Protein AF-A0AB38D3T0-F1 (afdb_monomer)

Mean predicted aligned error: 14.95 Å

Structure (mmCIF, N/CA/C/O backbone):
data_AF-A0AB38D3T0-F1
#
_entry.id   AF-A0AB38D3T0-F1
#
loop_
_atom_site.group_PDB
_atom_site.id
_atom_site.type_symbol
_atom_site.label_atom_id
_atom_site.label_alt_id
_atom_site.label_comp_id
_atom_site.label_asym_id
_atom_site.label_entity_id
_atom_site.label_seq_id
_atom_site.pdbx_PDB_ins_code
_atom_site.Cartn_x
_atom_site.Cartn_y
_atom_site.Cartn_z
_atom_site.occupancy
_atom_site.B_iso_or_equiv
_atom_site.auth_seq_id
_atom_site.auth_comp_id
_atom_site.auth_asym_id
_atom_site.auth_atom_id
_atom_site.pdbx_PDB_model_num
ATOM 1 N N . MET A 1 1 ? -27.510 -0.370 -40.340 1.00 35.31 1 MET A N 1
ATOM 2 C CA . MET A 1 1 ? -26.123 -0.309 -39.827 1.00 35.31 1 MET A CA 1
ATOM 3 C C . MET A 1 1 ? -26.084 -0.921 -38.435 1.00 35.31 1 MET A C 1
ATOM 5 O O . MET A 1 1 ? -26.543 -0.308 -37.481 1.00 35.31 1 MET A O 1
ATOM 9 N N . THR A 1 2 ? -25.620 -2.161 -38.328 1.00 33.09 2 THR A N 1
ATOM 10 C CA . THR A 1 2 ? -25.452 -2.890 -37.065 1.00 33.09 2 THR A CA 1
ATOM 11 C C . THR A 1 2 ? -24.154 -2.445 -36.386 1.00 33.09 2 THR A C 1
ATOM 13 O O . THR A 1 2 ? -23.061 -2.645 -36.910 1.00 33.09 2 THR A O 1
ATOM 16 N N . TRP A 1 3 ? -24.268 -1.802 -35.223 1.00 35.81 3 TRP A N 1
ATOM 17 C CA . TRP A 1 3 ? -23.127 -1.403 -34.397 1.00 35.81 3 TRP A CA 1
ATOM 18 C C . TRP A 1 3 ? -22.464 -2.643 -33.777 1.00 35.81 3 TRP A C 1
ATOM 20 O O . TRP A 1 3 ? -22.994 -3.236 -32.838 1.00 35.81 3 TRP A O 1
ATOM 30 N N . ASN A 1 4 ? -21.302 -3.044 -34.296 1.00 45.56 4 ASN A N 1
ATOM 31 C CA . ASN A 1 4 ? -20.480 -4.097 -33.698 1.00 45.56 4 ASN A CA 1
ATOM 32 C C . ASN A 1 4 ? -19.688 -3.524 -32.507 1.00 45.56 4 ASN A C 1
ATOM 34 O O . ASN A 1 4 ? -18.769 -2.727 -32.695 1.00 45.56 4 ASN A O 1
ATOM 38 N N . ARG A 1 5 ? -20.041 -3.937 -31.283 1.00 46.44 5 ARG A N 1
ATOM 39 C CA . ARG A 1 5 ? -19.418 -3.488 -30.022 1.00 46.44 5 ARG A CA 1
ATOM 40 C C . ARG A 1 5 ? -17.980 -4.003 -29.805 1.00 46.44 5 ARG A C 1
ATOM 42 O O . ARG A 1 5 ? -17.315 -3.506 -28.905 1.00 46.44 5 ARG A O 1
ATOM 49 N N . ASN A 1 6 ? -17.470 -4.921 -30.637 1.00 51.53 6 ASN A N 1
ATOM 50 C CA . ASN A 1 6 ? -16.145 -5.550 -30.473 1.00 51.53 6 ASN A CA 1
ATOM 51 C C . ASN A 1 6 ? -14.989 -4.912 -31.273 1.00 51.53 6 ASN A C 1
ATOM 53 O O . ASN A 1 6 ? -13.896 -5.463 -31.287 1.00 51.53 6 ASN A O 1
ATOM 57 N N . ARG A 1 7 ? -15.155 -3.747 -31.919 1.00 57.66 7 ARG A N 1
ATOM 58 C CA . ARG A 1 7 ? -14.060 -3.129 -32.711 1.00 57.66 7 ARG A CA 1
ATOM 59 C C . ARG A 1 7 ? -12.874 -2.584 -31.896 1.00 57.66 7 ARG A C 1
ATOM 61 O O . ARG A 1 7 ? -11.895 -2.154 -32.489 1.00 57.66 7 ARG A O 1
ATOM 68 N N . GLY A 1 8 ? -12.955 -2.565 -30.566 1.00 68.06 8 GLY A N 1
ATOM 69 C CA . GLY A 1 8 ? -11.896 -2.020 -29.710 1.00 68.06 8 GLY A CA 1
ATOM 70 C C . GLY A 1 8 ? -10.885 -3.044 -29.194 1.00 68.06 8 GLY A C 1
ATOM 71 O O . GLY A 1 8 ? -9.833 -2.628 -28.716 1.00 68.06 8 GLY A O 1
ATOM 72 N N . TYR A 1 9 ? -11.189 -4.346 -29.263 1.00 75.12 9 TYR A N 1
ATOM 73 C CA . TYR A 1 9 ? -10.416 -5.409 -28.611 1.00 75.12 9 TYR A CA 1
ATOM 74 C C . TYR A 1 9 ? -10.188 -6.622 -29.513 1.00 75.12 9 TYR A C 1
ATOM 76 O O . TYR A 1 9 ? -11.088 -7.071 -30.219 1.00 75.12 9 TYR A O 1
ATOM 84 N N . VAL A 1 10 ? -8.988 -7.190 -29.422 1.00 75.25 10 VAL A N 1
ATOM 85 C CA . VAL A 1 10 ? -8.650 -8.516 -29.938 1.00 75.25 10 VAL A CA 1
ATOM 86 C C . VAL A 1 10 ? -9.037 -9.540 -28.866 1.00 75.25 10 VAL A C 1
ATOM 88 O O . VAL A 1 10 ? -8.349 -9.721 -27.854 1.00 75.25 10 VAL A O 1
ATOM 91 N N . GLY A 1 11 ? -10.200 -10.171 -29.051 1.00 76.75 11 GLY A N 1
ATOM 92 C CA . GLY A 1 11 ? -10.775 -11.109 -28.082 1.00 76.75 11 GLY A CA 1
ATOM 93 C C . GLY A 1 11 ? -11.112 -10.447 -26.737 1.00 76.75 11 GLY A C 1
ATOM 94 O O . GLY A 1 11 ? -11.594 -9.320 -26.699 1.00 76.75 11 GLY A O 1
ATOM 95 N N . ASN A 1 12 ? -10.851 -11.147 -25.627 1.00 69.56 12 ASN A N 1
ATOM 96 C CA . ASN A 1 12 ? -11.003 -10.623 -24.257 1.00 69.56 12 ASN A CA 1
ATOM 97 C C . ASN A 1 12 ? -9.640 -10.332 -23.598 1.00 69.56 12 ASN A C 1
ATOM 99 O O . ASN A 1 12 ? -9.468 -10.504 -22.391 1.00 69.56 12 ASN A O 1
ATOM 103 N N . SER A 1 13 ? -8.624 -10.006 -24.403 1.00 70.62 13 SER A N 1
ATOM 104 C CA . SER A 1 13 ? -7.232 -10.042 -23.944 1.00 70.62 13 SER A CA 1
ATOM 105 C C . SER A 1 13 ? -6.453 -8.757 -24.178 1.00 70.62 13 SER A C 1
ATOM 107 O O . SER A 1 13 ? -5.560 -8.482 -23.387 1.00 70.62 13 SER A O 1
ATOM 109 N N . MET A 1 14 ? -6.743 -7.960 -25.206 1.00 78.50 14 MET A N 1
ATOM 110 C CA . MET A 1 14 ? -6.038 -6.689 -25.434 1.00 78.50 14 MET A CA 1
ATOM 111 C C . MET A 1 14 ? -6.781 -5.792 -26.415 1.00 78.50 14 MET A C 1
ATOM 113 O O . MET A 1 14 ? -7.562 -6.292 -27.222 1.00 78.50 14 MET A O 1
ATOM 117 N N . SER A 1 15 ? -6.559 -4.477 -26.344 1.00 83.44 15 SER A N 1
ATOM 118 C CA . SER A 1 15 ? -7.136 -3.552 -27.321 1.00 83.44 15 SER A CA 1
ATOM 119 C C . SER A 1 15 ? -6.540 -3.768 -28.718 1.00 83.44 15 SER A C 1
ATOM 121 O O . SER A 1 15 ? -5.398 -4.201 -28.841 1.00 83.44 15 SER A O 1
ATOM 123 N N . VAL A 1 16 ? -7.280 -3.418 -29.776 1.00 85.19 16 VAL A N 1
ATOM 124 C CA . VAL A 1 16 ? -6.758 -3.431 -31.162 1.00 85.19 16 VAL A CA 1
ATOM 125 C C . VAL A 1 16 ? -5.501 -2.569 -31.263 1.00 85.19 16 VAL A C 1
ATOM 127 O O . VAL A 1 16 ? -4.487 -3.033 -31.748 1.00 85.19 16 VAL A O 1
ATOM 130 N N . ARG A 1 17 ? -5.505 -1.389 -30.634 1.00 84.06 17 ARG A N 1
ATOM 131 C CA . ARG A 1 17 ? -4.323 -0.517 -30.576 1.00 84.06 17 ARG A CA 1
ATOM 132 C C . ARG A 1 17 ? -3.120 -1.132 -29.857 1.00 84.06 17 ARG A C 1
ATOM 134 O O . ARG A 1 17 ? -1.995 -0.794 -30.182 1.00 84.06 17 ARG A O 1
ATOM 141 N N . ALA A 1 18 ? -3.342 -2.009 -28.873 1.00 85.31 18 ALA A N 1
ATOM 142 C CA . ALA A 1 18 ? -2.240 -2.731 -28.240 1.00 85.31 18 ALA A CA 1
ATOM 143 C C . ALA A 1 18 ? -1.648 -3.780 -29.187 1.00 85.31 18 ALA A C 1
ATOM 145 O O . ALA A 1 18 ? -0.454 -4.039 -29.109 1.00 85.31 18 ALA A O 1
ATOM 146 N N . ALA A 1 19 ? -2.480 -4.393 -30.036 1.00 86.06 19 ALA A N 1
ATOM 147 C CA . ALA A 1 19 ? -2.024 -5.307 -31.077 1.00 86.06 19 ALA A CA 1
ATOM 148 C C . ALA A 1 19 ? -1.258 -4.548 -32.169 1.00 86.06 19 ALA A C 1
ATOM 150 O O . ALA A 1 19 ? -0.127 -4.918 -32.447 1.00 86.06 19 ALA A O 1
ATOM 151 N N . ASP A 1 20 ? -1.801 -3.431 -32.660 1.00 86.81 20 ASP A N 1
ATOM 152 C CA . ASP A 1 20 ? -1.114 -2.564 -33.627 1.00 86.81 20 ASP A CA 1
ATOM 153 C C . ASP A 1 20 ? 0.241 -2.086 -33.071 1.00 86.81 20 ASP A C 1
ATOM 155 O O . ASP A 1 20 ? 1.259 -2.154 -33.746 1.00 86.81 20 ASP A O 1
ATOM 159 N N . ALA A 1 21 ? 0.296 -1.708 -31.787 1.00 87.19 21 ALA A N 1
ATOM 160 C CA . ALA A 1 21 ? 1.545 -1.324 -31.133 1.00 87.19 21 ALA A CA 1
ATOM 161 C C . ALA A 1 21 ? 2.572 -2.470 -31.071 1.00 87.19 21 ALA A C 1
ATOM 163 O O . ALA A 1 21 ? 3.768 -2.209 -31.151 1.00 87.19 21 ALA A O 1
ATOM 164 N N . TYR A 1 22 ? 2.134 -3.728 -30.936 1.00 89.19 22 TYR A N 1
ATOM 165 C CA . TYR A 1 22 ? 3.038 -4.877 -31.051 1.00 89.19 22 TYR A CA 1
ATOM 166 C C . TYR A 1 22 ? 3.583 -5.036 -32.470 1.00 89.19 22 TYR A C 1
ATOM 168 O O . TYR A 1 22 ? 4.769 -5.332 -32.615 1.00 89.19 22 TYR A O 1
ATOM 176 N N . ASP A 1 23 ? 2.735 -4.846 -33.482 1.00 87.75 23 ASP A N 1
ATOM 177 C CA . ASP A 1 23 ? 3.123 -4.924 -34.893 1.00 87.75 23 ASP A CA 1
ATOM 178 C C . ASP A 1 23 ? 4.110 -3.801 -35.260 1.00 87.75 23 ASP A C 1
ATOM 180 O O . ASP A 1 23 ? 5.070 -4.036 -35.992 1.00 87.75 23 ASP A O 1
ATOM 184 N N . ASP A 1 24 ? 3.957 -2.626 -34.643 1.00 85.56 24 ASP A N 1
ATOM 185 C CA . ASP A 1 24 ? 4.880 -1.487 -34.735 1.00 85.56 24 ASP A CA 1
ATOM 186 C C . ASP A 1 24 ? 6.157 -1.659 -33.878 1.00 85.56 24 ASP A C 1
ATOM 188 O O . ASP A 1 24 ? 6.966 -0.739 -33.752 1.00 85.56 24 ASP A O 1
ATOM 192 N N . GLY A 1 25 ? 6.355 -2.819 -33.240 1.00 87.12 25 GLY A N 1
ATOM 193 C CA . GLY A 1 25 ? 7.545 -3.129 -32.437 1.00 87.12 25 GLY A CA 1
ATOM 194 C C . GLY A 1 25 ? 7.567 -2.508 -31.034 1.00 87.12 25 GLY A C 1
ATOM 195 O O . GLY A 1 25 ? 8.532 -2.699 -30.287 1.00 87.12 25 GLY A O 1
ATOM 196 N N . ALA A 1 26 ? 6.507 -1.807 -30.625 1.00 91.44 26 ALA A N 1
ATOM 197 C CA . ALA A 1 26 ? 6.374 -1.275 -29.278 1.00 91.44 26 ALA A CA 1
ATOM 198 C C . ALA A 1 26 ? 6.034 -2.390 -28.280 1.00 91.44 26 ALA A C 1
ATOM 200 O O . ALA A 1 26 ? 5.132 -3.206 -28.486 1.00 91.44 26 ALA A O 1
ATOM 201 N N . LEU A 1 27 ? 6.720 -2.409 -27.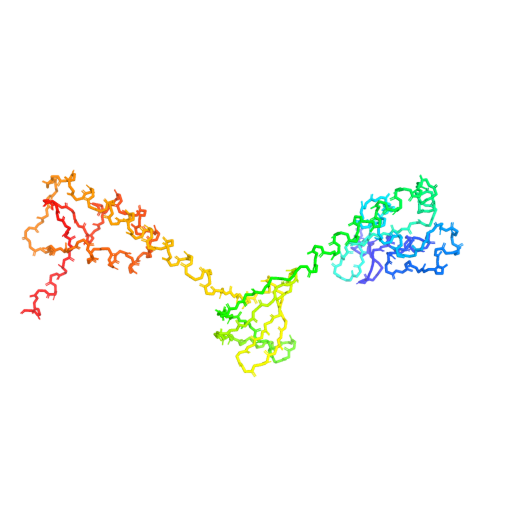135 1.00 93.25 27 LEU A N 1
ATOM 202 C CA . LEU A 1 27 ? 6.534 -3.457 -26.130 1.00 93.25 27 LEU A CA 1
ATOM 203 C C . LEU A 1 27 ? 6.156 -2.893 -24.759 1.00 93.25 27 LEU A C 1
ATOM 205 O O . LEU A 1 27 ? 6.681 -1.857 -24.343 1.00 93.25 27 LEU A O 1
ATOM 209 N N . PRO A 1 28 ? 5.309 -3.595 -23.982 1.00 93.38 28 PRO A N 1
ATOM 210 C CA . PRO A 1 28 ? 5.169 -3.292 -22.571 1.00 93.38 28 PRO A CA 1
ATOM 211 C C . PRO A 1 28 ? 6.463 -3.635 -21.830 1.00 93.38 28 PRO A C 1
ATOM 213 O O . PRO A 1 28 ? 7.172 -4.580 -22.184 1.00 93.38 28 PRO A O 1
ATOM 216 N N . LEU A 1 29 ? 6.731 -2.932 -20.730 1.00 91.62 29 LEU A N 1
ATOM 217 C CA . LEU A 1 29 ? 7.963 -3.082 -19.944 1.00 91.62 29 LEU A CA 1
ATOM 218 C C . LEU A 1 29 ? 8.250 -4.528 -19.478 1.00 91.62 29 LEU A C 1
ATOM 220 O O . LEU A 1 29 ? 9.404 -4.921 -19.297 1.00 91.62 29 LEU A O 1
ATOM 224 N N . SER A 1 30 ? 7.209 -5.348 -19.300 1.00 90.94 30 SER A N 1
ATOM 225 C CA . SER A 1 30 ? 7.338 -6.773 -18.965 1.00 90.94 30 SER A CA 1
ATOM 226 C C . SER A 1 30 ? 7.977 -7.610 -20.079 1.00 90.94 30 SER A C 1
ATOM 228 O O . SER A 1 30 ? 8.573 -8.642 -19.779 1.00 90.94 30 SER A O 1
ATOM 230 N N . LYS A 1 31 ? 7.878 -7.167 -21.338 1.00 92.75 31 LYS A N 1
ATOM 231 C CA . LYS A 1 31 ? 8.451 -7.820 -22.524 1.00 92.75 31 LYS A CA 1
ATOM 232 C C . LYS A 1 31 ? 9.751 -7.170 -23.012 1.00 92.75 31 LYS A C 1
ATOM 234 O O . LYS A 1 31 ? 10.456 -7.781 -23.805 1.00 92.75 31 LYS A O 1
ATOM 239 N N . VAL A 1 32 ? 10.112 -5.990 -22.506 1.00 93.69 32 VAL A N 1
ATOM 240 C CA . VAL A 1 32 ? 11.410 -5.354 -22.783 1.00 93.69 32 VAL A CA 1
ATOM 241 C C . VAL A 1 32 ? 12.524 -6.125 -22.061 1.00 93.69 32 VAL A C 1
ATOM 243 O O . VAL A 1 32 ? 12.648 -6.095 -20.828 1.00 93.69 32 VAL A O 1
ATOM 246 N N . THR A 1 33 ? 13.331 -6.857 -22.831 1.00 95.12 33 THR A N 1
ATOM 247 C CA . THR A 1 33 ? 14.445 -7.681 -22.331 1.00 95.12 33 THR A CA 1
ATOM 248 C C . THR A 1 33 ? 15.802 -7.035 -22.608 1.00 95.12 33 THR A C 1
ATOM 250 O O . THR A 1 33 ? 15.921 -6.128 -23.422 1.00 95.12 33 THR A O 1
ATOM 253 N N . ALA A 1 34 ? 16.864 -7.533 -21.966 1.00 94.50 34 ALA A N 1
ATOM 254 C CA . ALA A 1 34 ? 18.225 -7.083 -22.271 1.00 94.50 34 ALA A CA 1
ATOM 255 C C . ALA A 1 34 ? 18.665 -7.427 -23.708 1.00 94.50 34 ALA A C 1
ATOM 257 O O . ALA A 1 34 ? 19.519 -6.738 -24.251 1.00 94.50 34 ALA A O 1
ATOM 258 N N . ALA A 1 35 ? 18.113 -8.487 -24.311 1.00 95.38 35 ALA A N 1
ATOM 259 C CA . ALA A 1 35 ? 18.383 -8.827 -25.707 1.00 95.38 35 ALA A CA 1
ATOM 260 C C . ALA A 1 35 ? 17.730 -7.813 -26.651 1.00 95.38 35 ALA A C 1
ATOM 262 O O . ALA A 1 35 ? 18.416 -7.272 -27.506 1.00 95.38 35 ALA A O 1
ATOM 263 N N . TRP A 1 36 ? 16.463 -7.479 -26.397 1.00 94.88 36 TRP A N 1
ATOM 264 C CA . TRP A 1 36 ? 15.720 -6.470 -27.152 1.00 94.88 36 TRP A CA 1
ATOM 265 C C . TRP A 1 36 ? 16.399 -5.091 -27.102 1.00 94.88 36 TRP A C 1
ATOM 267 O O . TRP A 1 36 ? 16.563 -4.441 -28.125 1.00 94.88 36 TRP A O 1
ATOM 277 N N . LEU A 1 37 ? 16.899 -4.669 -25.932 1.00 95.50 37 LEU A N 1
ATOM 278 C CA . LEU A 1 37 ? 17.649 -3.408 -25.819 1.00 95.50 37 LEU A CA 1
ATOM 279 C C . LEU A 1 37 ? 18.917 -3.393 -26.683 1.00 95.50 37 LEU A C 1
ATOM 281 O O . LEU A 1 37 ? 19.239 -2.363 -27.263 1.00 95.50 37 LEU A O 1
ATOM 285 N N . ARG A 1 38 ? 19.628 -4.525 -26.781 1.00 95.25 38 ARG A N 1
ATOM 286 C CA . ARG A 1 38 ? 20.819 -4.639 -27.636 1.00 95.25 38 ARG A CA 1
ATOM 287 C C . ARG A 1 38 ? 20.464 -4.659 -29.119 1.00 95.25 38 ARG A C 1
ATOM 289 O O . ARG A 1 38 ? 21.160 -4.024 -29.895 1.00 95.25 38 ARG A O 1
ATOM 296 N N . GLU A 1 39 ? 19.410 -5.382 -29.488 1.00 95.06 39 GLU A N 1
ATOM 297 C CA . GLU A 1 39 ? 18.908 -5.475 -30.866 1.00 95.06 39 GLU A CA 1
ATOM 298 C C . GLU A 1 39 ? 18.521 -4.104 -31.430 1.00 95.06 39 GLU A C 1
ATOM 300 O O . GLU A 1 39 ? 18.811 -3.814 -32.584 1.00 95.06 39 GLU A O 1
ATOM 305 N N . HIS A 1 40 ? 17.953 -3.237 -30.591 1.00 94.19 40 HIS A N 1
ATOM 306 C CA . HIS A 1 40 ? 17.565 -1.873 -30.958 1.00 94.19 40 HIS A CA 1
ATOM 307 C C . HIS A 1 40 ? 18.605 -0.802 -30.586 1.00 94.19 40 HIS A C 1
ATOM 309 O O . HIS A 1 40 ? 18.288 0.387 -30.588 1.00 94.19 40 HIS A O 1
ATOM 315 N N . GLU A 1 41 ? 19.837 -1.205 -30.251 1.00 95.44 41 GLU A N 1
ATOM 316 C CA . GLU A 1 41 ? 20.964 -0.297 -29.974 1.00 95.44 41 GLU A CA 1
ATOM 317 C C . GLU A 1 41 ? 20.681 0.744 -28.870 1.00 95.44 41 GLU A C 1
ATOM 319 O O . GLU A 1 41 ? 21.178 1.871 -28.889 1.00 95.44 41 GLU A O 1
ATOM 324 N N . ILE A 1 42 ? 19.873 0.376 -27.875 1.00 94.12 42 ILE A N 1
ATOM 325 C CA . ILE A 1 42 ? 19.538 1.253 -26.753 1.00 94.12 42 ILE A CA 1
ATOM 326 C C . ILE A 1 42 ? 20.683 1.198 -25.739 1.00 94.12 42 ILE A C 1
ATOM 328 O O . ILE A 1 42 ? 20.922 0.173 -25.097 1.00 94.12 42 ILE A O 1
ATOM 332 N N . GLY A 1 43 ? 21.381 2.325 -25.578 1.00 91.50 43 GLY A N 1
ATOM 333 C CA . GLY A 1 43 ? 22.612 2.473 -24.792 1.00 91.50 43 GLY A CA 1
ATOM 334 C C . GLY A 1 43 ? 22.458 2.407 -23.267 1.00 91.50 43 GLY A C 1
ATOM 335 O O . GLY A 1 43 ? 23.074 3.201 -22.563 1.00 91.50 43 GLY A O 1
ATOM 336 N N . CYS A 1 44 ? 21.642 1.496 -22.730 1.00 92.19 44 CYS A N 1
ATOM 337 C CA . CYS A 1 44 ? 21.536 1.260 -21.290 1.00 92.19 44 CYS A CA 1
ATOM 338 C C . CYS A 1 44 ? 21.216 -0.203 -20.957 1.00 92.19 44 CYS A C 1
ATOM 340 O O . CYS A 1 44 ? 20.721 -0.984 -21.773 1.00 92.19 44 CYS A O 1
ATOM 342 N N . THR A 1 45 ? 21.480 -0.594 -19.714 1.00 94.38 45 THR A N 1
ATOM 343 C CA . THR A 1 45 ? 21.049 -1.890 -19.192 1.00 94.38 45 THR A CA 1
ATOM 344 C C . THR A 1 45 ? 19.560 -1.878 -18.849 1.00 94.38 45 THR A C 1
ATOM 346 O O . THR A 1 45 ? 18.970 -0.851 -18.518 1.00 94.38 45 THR A O 1
ATOM 349 N N . ARG A 1 46 ? 18.937 -3.064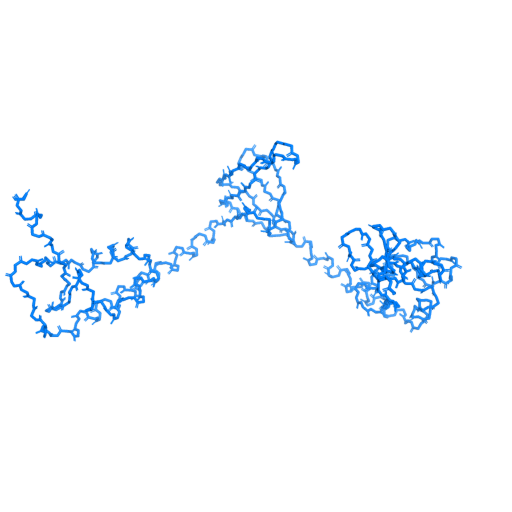 -18.800 1.00 94.38 46 ARG A N 1
ATOM 350 C CA . ARG A 1 46 ? 17.539 -3.194 -18.354 1.00 94.38 46 ARG A CA 1
ATOM 351 C C . ARG A 1 46 ? 17.313 -2.631 -16.944 1.00 94.38 46 ARG A C 1
ATOM 353 O O . ARG A 1 46 ? 16.235 -2.124 -16.660 1.00 94.38 46 ARG A O 1
ATOM 360 N N . ALA A 1 47 ? 18.297 -2.751 -16.053 1.00 93.50 47 ALA A N 1
ATOM 361 C CA . ALA A 1 47 ? 18.195 -2.213 -14.700 1.00 93.50 47 ALA A CA 1
ATOM 362 C C . ALA A 1 47 ? 18.183 -0.677 -14.702 1.00 93.50 47 ALA A C 1
ATOM 364 O O . ALA A 1 47 ? 17.349 -0.085 -14.024 1.00 93.50 47 ALA A O 1
ATOM 365 N N . GLU A 1 48 ? 19.052 -0.052 -15.499 1.00 94.56 48 GLU A N 1
ATOM 366 C CA . GLU A 1 48 ? 19.081 1.404 -15.671 1.00 94.56 48 GLU A CA 1
ATOM 367 C C . GLU A 1 48 ? 17.792 1.910 -16.306 1.00 94.56 48 GLU A C 1
ATOM 369 O O . GLU A 1 48 ? 17.203 2.845 -15.782 1.00 94.56 48 GLU A O 1
ATOM 374 N N . LEU A 1 49 ? 17.279 1.244 -17.345 1.00 94.50 49 LEU A N 1
ATOM 375 C CA . LEU A 1 49 ? 15.997 1.610 -17.949 1.00 94.50 49 LEU A CA 1
ATOM 376 C C . LEU A 1 49 ? 14.849 1.600 -16.926 1.00 94.50 49 LEU A C 1
ATOM 378 O O . LEU A 1 49 ? 14.023 2.508 -16.905 1.00 94.50 49 LEU A O 1
ATOM 382 N N . LEU A 1 50 ? 14.803 0.597 -16.043 1.00 93.94 50 LEU A N 1
ATOM 383 C CA . LEU A 1 50 ? 13.801 0.539 -14.975 1.00 93.94 50 LEU A CA 1
ATOM 384 C C . LEU A 1 50 ? 13.943 1.686 -13.970 1.00 93.94 50 LEU A C 1
ATOM 386 O O . LEU A 1 50 ? 12.929 2.172 -13.473 1.00 93.94 50 LEU A O 1
ATOM 390 N N . ASP A 1 51 ? 15.172 2.094 -13.652 1.00 95.19 51 ASP A N 1
ATOM 391 C CA . ASP A 1 51 ? 15.436 3.234 -12.771 1.00 95.19 51 ASP A CA 1
ATOM 392 C C . ASP A 1 51 ? 15.023 4.550 -13.448 1.00 95.19 51 ASP A C 1
ATOM 394 O O . ASP A 1 51 ? 14.313 5.351 -12.847 1.00 95.19 51 ASP A O 1
ATOM 398 N N . LEU A 1 52 ? 15.379 4.729 -14.722 1.00 94.94 52 LEU A N 1
ATOM 399 C CA . LEU A 1 52 ? 15.036 5.901 -15.528 1.00 94.94 52 LEU A CA 1
ATOM 400 C C . LEU A 1 52 ? 13.522 6.083 -15.679 1.00 94.94 52 LEU A C 1
ATOM 402 O O . LEU A 1 52 ? 13.014 7.185 -15.481 1.00 94.94 52 LEU A O 1
ATOM 406 N N . ILE A 1 53 ? 12.790 5.005 -15.975 1.00 93.94 53 ILE A N 1
ATOM 407 C CA . ILE A 1 53 ? 11.323 5.037 -16.071 1.00 93.94 53 ILE A CA 1
ATOM 408 C C . ILE A 1 53 ? 10.697 5.306 -14.698 1.00 93.94 53 ILE A C 1
ATOM 410 O O . ILE A 1 53 ? 9.759 6.092 -14.588 1.00 93.94 53 ILE A O 1
ATOM 414 N N . ALA A 1 54 ? 11.194 4.660 -13.637 1.00 91.38 54 ALA A N 1
ATOM 415 C CA . ALA A 1 54 ? 10.634 4.817 -12.297 1.00 91.38 54 ALA A CA 1
ATOM 416 C C . ALA A 1 54 ? 10.748 6.249 -11.759 1.00 91.38 54 ALA A C 1
ATOM 418 O O . ALA A 1 54 ? 9.873 6.678 -11.009 1.00 91.38 54 ALA A O 1
ATOM 419 N N . GLU A 1 55 ? 11.807 6.959 -12.140 1.00 93.81 55 GLU A N 1
ATOM 420 C CA . GLU A 1 55 ? 12.040 8.354 -11.762 1.00 93.81 55 GLU A CA 1
ATOM 421 C C . GLU A 1 55 ? 11.530 9.348 -12.824 1.00 93.81 55 GLU A C 1
ATOM 423 O O . GLU A 1 55 ? 11.742 10.550 -12.694 1.00 93.81 55 GLU A O 1
ATOM 428 N N . GLY A 1 56 ? 10.836 8.869 -13.866 1.00 92.06 56 GLY A N 1
ATOM 429 C CA . GLY A 1 56 ? 10.214 9.710 -14.895 1.00 92.06 56 GLY A CA 1
ATOM 430 C C . GLY A 1 56 ? 11.200 10.421 -15.826 1.00 92.06 56 GLY A C 1
ATOM 431 O O . GLY A 1 56 ? 10.809 11.356 -16.518 1.00 92.06 56 GLY A O 1
ATOM 432 N N . VAL A 1 57 ? 12.463 9.988 -15.846 1.00 93.06 57 VAL A N 1
ATOM 433 C CA . VAL A 1 57 ? 13.517 10.534 -16.717 1.00 93.06 57 VAL A CA 1
ATOM 434 C C . VAL A 1 57 ? 13.330 10.068 -18.158 1.00 93.06 57 VAL A C 1
ATOM 436 O O . VAL A 1 57 ? 13.620 10.807 -19.092 1.00 93.06 57 VAL A O 1
ATOM 439 N N . VAL A 1 58 ? 12.818 8.848 -18.331 1.00 92.31 58 VAL A N 1
ATOM 440 C CA . VAL A 1 58 ? 12.437 8.287 -19.629 1.00 92.31 58 VAL A CA 1
ATOM 441 C C . VAL A 1 58 ? 10.947 7.975 -19.607 1.00 92.31 58 VAL A C 1
ATOM 443 O O . VAL A 1 58 ? 10.442 7.314 -18.695 1.00 92.31 58 VAL A O 1
ATOM 446 N N . GLY A 1 59 ? 10.243 8.479 -20.612 1.00 84.50 59 GLY A N 1
ATOM 447 C CA . GLY A 1 59 ? 8.809 8.341 -20.777 1.00 84.50 59 GLY A CA 1
ATOM 448 C C . GLY A 1 59 ? 8.398 7.091 -21.548 1.00 84.50 59 GLY A C 1
ATOM 449 O O . GLY A 1 59 ? 9.201 6.313 -22.065 1.00 84.50 59 GLY A O 1
ATOM 450 N N . THR A 1 60 ? 7.087 6.904 -21.622 1.00 81.94 60 THR A N 1
ATOM 451 C CA . THR A 1 60 ? 6.453 5.872 -22.444 1.00 81.94 60 THR A CA 1
ATOM 452 C C . THR A 1 60 ? 5.804 6.550 -23.638 1.00 81.94 60 THR A C 1
ATOM 454 O O . THR A 1 60 ? 5.119 7.552 -23.431 1.00 81.94 60 THR A O 1
ATOM 457 N N . GLY A 1 61 ? 5.957 5.997 -24.839 1.00 74.56 61 GLY A N 1
ATOM 458 C CA . GLY A 1 61 ? 5.367 6.579 -26.048 1.00 74.56 61 GLY A CA 1
ATOM 459 C C . GLY A 1 61 ? 3.844 6.584 -26.028 1.00 74.56 61 GLY A C 1
ATOM 460 O O . GLY A 1 61 ? 3.199 7.544 -26.441 1.00 74.56 61 GLY A O 1
ATOM 461 N N . GLU A 1 62 ? 3.249 5.524 -25.485 1.00 86.69 62 GLU A N 1
ATOM 462 C CA . GLU A 1 62 ? 1.799 5.381 -25.419 1.00 86.69 62 GLU A CA 1
ATOM 463 C C . GLU A 1 62 ? 1.365 4.416 -24.313 1.00 86.69 62 GLU A C 1
ATOM 465 O O . GLU A 1 62 ? 2.164 3.670 -23.742 1.00 86.69 62 GLU A O 1
ATOM 470 N N . TRP A 1 63 ? 0.072 4.429 -23.990 1.00 91.38 63 TRP A N 1
ATOM 471 C CA . TRP A 1 63 ? -0.530 3.444 -23.101 1.00 91.38 63 TRP A CA 1
ATOM 472 C C . TRP A 1 63 ? -1.738 2.799 -23.763 1.00 91.38 63 TRP A C 1
ATOM 474 O O . TRP A 1 63 ? -2.566 3.469 -24.379 1.00 91.38 63 TRP A O 1
ATOM 484 N N . HIS A 1 64 ? -1.886 1.501 -23.528 1.00 88.62 64 HIS A N 1
ATOM 485 C CA . HIS A 1 64 ? -3.010 0.714 -24.011 1.00 88.62 64 HIS A CA 1
ATOM 486 C C . HIS A 1 64 ? -3.617 -0.107 -22.885 1.00 88.62 64 HIS A C 1
ATOM 488 O O . HIS A 1 64 ? -2.996 -0.354 -21.850 1.00 88.62 64 HIS A O 1
ATOM 494 N N . HIS A 1 65 ? -4.852 -0.545 -23.080 1.00 85.94 65 HIS A N 1
ATOM 495 C CA . HIS A 1 65 ? -5.467 -1.492 -22.167 1.00 85.94 65 HIS A CA 1
ATOM 496 C C . HIS A 1 65 ? -5.078 -2.923 -22.543 1.00 85.94 65 HIS A C 1
ATOM 498 O O . HIS A 1 65 ? -5.239 -3.346 -23.690 1.00 85.94 65 HIS A O 1
ATOM 504 N N . THR A 1 66 ? -4.628 -3.690 -21.555 1.00 83.75 66 THR A N 1
ATOM 505 C CA . THR A 1 66 ? -4.278 -5.104 -21.711 1.00 83.75 66 THR A CA 1
ATOM 506 C C . THR A 1 66 ? -5.016 -5.969 -20.687 1.00 83.75 66 THR A C 1
ATOM 508 O O . THR A 1 66 ? -5.434 -5.510 -19.621 1.00 83.75 66 THR A O 1
ATOM 511 N N . GLY A 1 67 ? -5.212 -7.238 -21.027 1.00 81.25 67 GLY A N 1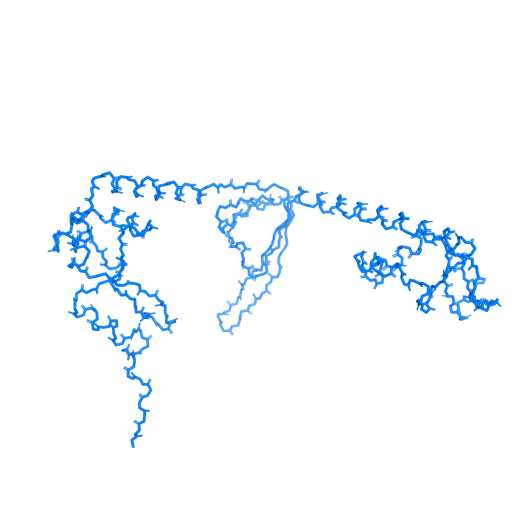
ATOM 512 C CA . GLY A 1 67 ? -5.959 -8.220 -20.248 1.00 81.25 67 GLY A CA 1
ATOM 513 C C . GLY A 1 67 ? -7.479 -8.023 -20.263 1.00 81.25 67 GLY A C 1
ATOM 514 O O . GLY A 1 67 ? -8.000 -6.969 -20.625 1.00 81.25 67 GLY A O 1
ATOM 515 N N . GLY A 1 68 ? -8.198 -9.044 -19.786 1.00 77.19 68 GLY A N 1
ATOM 516 C CA . GLY A 1 68 ? -9.662 -9.009 -19.639 1.00 77.19 68 GLY A CA 1
ATOM 517 C C . GLY A 1 68 ? -10.165 -8.075 -18.531 1.00 77.19 68 GLY A C 1
ATOM 518 O O . GLY A 1 68 ? -11.358 -7.813 -18.442 1.00 77.19 68 GLY A O 1
ATOM 519 N N . PHE A 1 69 ? -9.260 -7.549 -17.698 1.00 80.94 69 PHE A N 1
ATOM 520 C CA . PHE A 1 69 ? -9.554 -6.539 -16.675 1.00 80.94 69 PHE A CA 1
ATOM 521 C C . PHE A 1 69 ? -9.181 -5.117 -17.110 1.00 80.94 69 PHE A C 1
ATOM 523 O O . PHE A 1 69 ? -9.179 -4.213 -16.278 1.00 80.94 69 PHE A O 1
ATOM 530 N N . PHE A 1 70 ? -8.877 -4.904 -18.397 1.00 81.75 70 PHE A N 1
ATOM 531 C CA . PHE A 1 70 ? -8.647 -3.570 -18.958 1.00 81.75 70 PHE A CA 1
ATOM 532 C C . PHE A 1 70 ? -7.507 -2.813 -18.247 1.00 81.75 70 PHE A C 1
ATOM 534 O O . PHE A 1 70 ? -7.574 -1.600 -18.044 1.00 81.75 70 PHE A O 1
ATOM 541 N N . ALA A 1 71 ? -6.435 -3.510 -17.864 1.00 86.19 71 ALA A N 1
ATOM 542 C CA . ALA A 1 71 ? -5.319 -2.912 -17.144 1.00 86.19 71 ALA A CA 1
ATOM 543 C C . ALA A 1 71 ? -4.571 -1.909 -18.035 1.00 86.19 71 ALA A C 1
ATOM 545 O O . ALA A 1 71 ? -4.136 -2.241 -19.140 1.00 86.19 71 ALA A O 1
ATOM 546 N N . LYS A 1 72 ? -4.395 -0.675 -17.555 1.00 90.88 72 LYS A N 1
ATOM 547 C CA . LYS A 1 72 ? -3.602 0.344 -18.253 1.00 90.88 72 LYS A CA 1
ATOM 548 C C . LYS A 1 72 ? -2.131 -0.074 -18.252 1.00 90.88 72 LYS A C 1
ATOM 550 O O . LYS A 1 72 ? -1.530 -0.224 -17.193 1.00 90.88 72 LYS A O 1
ATOM 555 N N . THR A 1 73 ? -1.569 -0.256 -19.438 1.00 91.75 73 THR A N 1
ATOM 556 C CA . THR A 1 73 ? -0.198 -0.727 -19.647 1.00 91.75 73 THR A CA 1
ATOM 557 C C . THR A 1 73 ? 0.520 0.237 -20.570 1.00 91.75 73 THR A C 1
ATOM 559 O O . THR A 1 73 ? 0.043 0.500 -21.670 1.00 91.75 73 THR A O 1
ATOM 562 N N . SER A 1 74 ? 1.660 0.757 -20.135 1.00 93.81 74 SER A N 1
ATOM 563 C CA . SER A 1 74 ? 2.497 1.582 -20.997 1.00 93.81 74 SER A CA 1
ATOM 564 C C . SER A 1 74 ? 3.310 0.729 -21.965 1.00 93.81 74 SER A C 1
ATOM 566 O O . SER A 1 74 ? 3.827 -0.322 -21.580 1.00 93.81 74 SER A O 1
ATOM 568 N N . PHE A 1 75 ? 3.413 1.196 -23.204 1.00 93.88 75 PHE A N 1
ATOM 569 C CA . PHE A 1 75 ? 4.206 0.610 -24.275 1.00 93.88 75 PHE A CA 1
ATOM 570 C C . PHE A 1 75 ? 5.385 1.531 -24.592 1.00 93.88 75 PHE A C 1
ATOM 572 O O . PHE A 1 75 ? 5.307 2.755 -24.448 1.00 93.88 75 PHE A O 1
ATOM 579 N N . HIS A 1 76 ? 6.492 0.920 -24.994 1.00 93.44 76 HIS A N 1
ATOM 580 C CA . HIS A 1 76 ? 7.740 1.604 -25.276 1.00 93.44 76 HIS A CA 1
ATOM 581 C C . HIS A 1 76 ? 8.180 1.301 -26.701 1.00 93.44 76 HIS A C 1
ATOM 583 O O . HIS A 1 76 ? 8.396 0.133 -27.033 1.00 93.44 76 HIS A O 1
ATOM 589 N N . ARG A 1 77 ? 8.320 2.352 -27.513 1.00 93.38 77 ARG A N 1
ATOM 590 C CA . ARG A 1 77 ? 8.886 2.257 -28.858 1.00 93.38 77 ARG A CA 1
ATOM 591 C C . ARG A 1 77 ? 10.413 2.277 -28.792 1.00 93.38 77 ARG A C 1
ATOM 593 O O . ARG A 1 77 ? 10.960 3.069 -28.016 1.00 93.38 77 ARG A O 1
ATOM 600 N N . PRO A 1 78 ? 11.104 1.421 -29.558 1.00 92.50 78 PRO A N 1
ATOM 601 C CA . PRO A 1 78 ? 12.558 1.343 -29.513 1.00 92.50 78 PRO A CA 1
ATOM 602 C C . PRO A 1 78 ? 13.234 2.650 -29.935 1.00 92.50 78 PRO A C 1
ATOM 604 O O . PRO A 1 78 ? 14.174 3.082 -29.276 1.00 92.50 78 PRO A O 1
ATOM 607 N N . GLU A 1 79 ? 12.727 3.318 -30.968 1.00 92.81 79 GLU A N 1
ATOM 608 C CA . GLU A 1 79 ? 13.279 4.557 -31.520 1.00 92.81 79 GLU A CA 1
ATOM 609 C C . GLU A 1 79 ? 13.191 5.692 -30.500 1.00 92.81 79 GLU A C 1
ATOM 611 O O . GLU A 1 79 ? 14.199 6.324 -30.187 1.00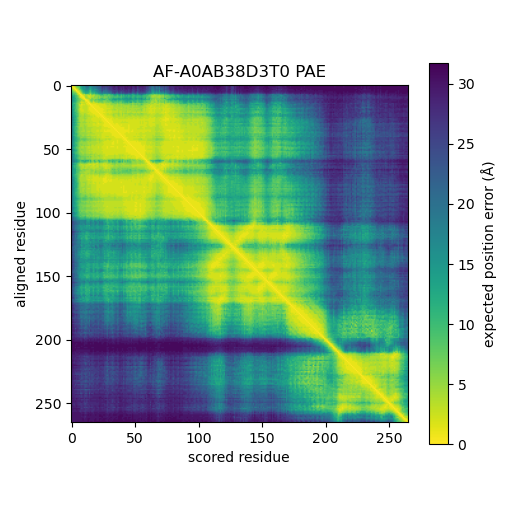 92.81 79 GLU A O 1
ATOM 616 N N . GLU A 1 80 ? 12.007 5.885 -29.914 1.00 92.69 80 GLU A N 1
ATOM 617 C CA . GLU A 1 80 ? 11.772 6.901 -28.885 1.00 92.69 80 GLU A CA 1
ATOM 618 C C . GLU A 1 80 ? 12.622 6.642 -27.634 1.00 92.69 80 GLU A C 1
ATOM 620 O O . GLU A 1 80 ? 13.156 7.579 -27.041 1.00 92.69 80 GLU A O 1
ATOM 625 N N . LEU A 1 81 ? 12.755 5.377 -27.210 1.00 93.12 81 LEU A N 1
ATOM 626 C CA . LEU A 1 81 ? 13.618 5.016 -26.085 1.00 93.12 81 LEU A CA 1
ATOM 627 C C . LEU A 1 81 ? 15.089 5.283 -26.397 1.00 93.12 81 LEU A C 1
ATOM 629 O O . LEU A 1 81 ? 15.806 5.794 -25.539 1.00 93.12 81 LEU A O 1
ATOM 633 N N . ARG A 1 82 ? 15.543 4.937 -27.602 1.00 94.56 82 ARG A N 1
ATOM 634 C CA . ARG A 1 82 ? 16.922 5.150 -28.040 1.00 94.56 82 ARG A CA 1
ATOM 635 C C . ARG A 1 82 ? 17.264 6.635 -28.046 1.00 94.56 82 ARG A C 1
ATOM 637 O O . ARG A 1 82 ? 18.294 7.003 -27.494 1.00 94.56 82 ARG A O 1
ATOM 644 N N . GLU A 1 83 ? 16.397 7.477 -28.605 1.00 94.56 83 GLU A N 1
ATOM 645 C CA . GLU A 1 83 ? 16.574 8.935 -28.611 1.00 94.56 83 GLU A CA 1
ATOM 646 C C . GLU A 1 83 ? 16.612 9.510 -27.195 1.00 94.56 83 GLU A C 1
ATOM 648 O O . GLU A 1 83 ? 17.531 10.254 -26.854 1.00 94.56 83 GLU A O 1
ATOM 653 N N . GLN A 1 84 ? 15.658 9.119 -26.345 1.00 95.00 84 GLN A N 1
ATOM 654 C CA . GLN A 1 84 ? 15.607 9.587 -24.962 1.00 95.00 84 GLN A CA 1
ATOM 655 C C . GLN A 1 84 ? 16.851 9.179 -24.180 1.00 95.00 84 GLN A C 1
ATOM 657 O O . GLN A 1 84 ? 17.428 10.018 -23.501 1.00 95.00 84 GLN A O 1
ATOM 662 N N . VAL A 1 85 ? 17.288 7.921 -24.285 1.00 94.44 85 VAL A N 1
ATOM 663 C CA . VAL A 1 85 ? 18.480 7.425 -23.584 1.00 94.44 85 VAL A CA 1
ATOM 664 C C . VAL A 1 85 ? 19.754 8.078 -24.123 1.00 94.44 85 VAL A C 1
ATOM 666 O O . VAL A 1 85 ? 20.612 8.449 -23.328 1.00 94.44 85 VAL A O 1
ATOM 669 N N . ALA A 1 86 ? 19.875 8.265 -25.440 1.00 94.88 86 ALA A N 1
ATOM 670 C CA . ALA A 1 86 ? 21.033 8.916 -26.055 1.00 94.88 86 ALA A CA 1
ATOM 671 C C . ALA A 1 86 ? 21.159 10.403 -25.678 1.00 94.88 86 ALA A C 1
ATOM 673 O O . ALA A 1 86 ? 22.265 10.938 -25.662 1.00 94.88 86 ALA A O 1
ATOM 674 N N . ALA A 1 87 ? 20.044 11.064 -25.355 1.00 95.44 87 ALA A N 1
ATOM 675 C CA . ALA A 1 87 ? 20.031 12.447 -24.888 1.00 95.44 87 ALA A CA 1
ATOM 676 C C . ALA A 1 87 ? 20.458 12.606 -23.415 1.00 95.44 87 ALA A C 1
ATOM 678 O O . ALA A 1 87 ? 20.654 13.737 -22.964 1.00 95.44 87 ALA A O 1
ATOM 679 N N . LEU A 1 88 ? 20.587 11.512 -22.655 1.00 95.25 88 LEU A N 1
ATOM 680 C CA . LEU A 1 88 ? 20.950 11.573 -21.241 1.00 95.25 88 LEU A CA 1
ATOM 681 C C . LEU A 1 88 ? 22.458 11.669 -21.037 1.00 95.25 88 LEU A C 1
ATOM 683 O O . LEU A 1 88 ? 23.246 10.952 -21.652 1.00 95.25 88 LEU A O 1
ATOM 687 N N . THR A 1 89 ? 22.855 12.492 -20.072 1.00 93.94 89 THR A N 1
ATOM 688 C CA . THR A 1 89 ? 24.229 12.504 -19.573 1.00 93.94 89 THR A CA 1
ATOM 689 C C . THR A 1 89 ? 24.450 11.404 -18.533 1.00 93.94 89 THR A C 1
ATOM 691 O O . THR A 1 89 ? 23.518 10.926 -17.873 1.00 93.94 89 THR A O 1
ATOM 694 N N . THR A 1 90 ? 25.713 11.031 -18.324 1.00 91.00 90 THR A N 1
ATOM 695 C CA . THR A 1 90 ? 26.114 10.067 -17.288 1.00 91.00 90 THR A CA 1
ATOM 696 C C . THR A 1 90 ? 25.630 10.491 -15.896 1.00 91.00 90 THR A C 1
ATOM 698 O O . THR A 1 90 ? 25.213 9.654 -15.093 1.00 91.00 90 THR A O 1
ATOM 701 N N . GLU A 1 91 ? 25.626 11.794 -15.610 1.00 93.06 91 GLU A N 1
ATOM 702 C CA . GLU A 1 91 ? 25.169 12.364 -14.342 1.00 93.06 91 GLU A CA 1
ATOM 703 C C . GLU A 1 91 ? 23.662 12.179 -14.151 1.00 93.06 91 GLU A C 1
ATOM 705 O O . GLU A 1 91 ? 23.228 11.840 -13.050 1.00 93.06 91 GLU A O 1
ATOM 710 N N . GLN A 1 92 ? 22.859 12.340 -15.208 1.00 93.06 92 GLN A N 1
ATOM 711 C CA . GLN A 1 92 ? 21.409 12.126 -15.148 1.00 93.06 92 GLN A CA 1
ATOM 712 C C . GLN A 1 92 ? 21.071 10.655 -14.884 1.00 93.06 92 GLN A C 1
ATOM 714 O O . GLN A 1 92 ? 20.225 10.355 -14.038 1.00 93.06 92 GLN A O 1
ATOM 719 N N . ILE A 1 93 ? 21.783 9.730 -15.536 1.00 92.06 93 ILE A N 1
ATOM 720 C CA . ILE A 1 93 ? 21.631 8.287 -15.300 1.00 92.06 93 ILE A CA 1
ATOM 721 C C . ILE A 1 93 ? 22.020 7.938 -13.853 1.00 92.06 93 ILE A C 1
ATOM 723 O O . ILE A 1 93 ? 21.286 7.231 -13.152 1.00 92.06 93 ILE A O 1
ATOM 727 N N . ALA A 1 94 ? 23.144 8.468 -13.362 1.00 93.19 94 ALA A N 1
ATOM 728 C CA . ALA A 1 94 ? 23.601 8.246 -11.991 1.00 93.19 94 ALA A CA 1
ATOM 729 C C . ALA A 1 94 ? 22.637 8.835 -10.942 1.00 93.19 94 ALA A C 1
ATOM 731 O O . ALA A 1 94 ? 22.382 8.205 -9.906 1.00 93.19 94 ALA A O 1
ATOM 732 N N . ALA A 1 95 ? 22.070 10.014 -11.213 1.00 93.62 95 ALA A N 1
ATOM 733 C CA . ALA A 1 95 ? 21.074 10.656 -10.364 1.00 93.62 95 ALA A CA 1
ATOM 734 C C . ALA A 1 95 ? 19.791 9.818 -10.281 1.00 93.62 95 ALA A C 1
ATOM 736 O O . ALA A 1 95 ? 19.346 9.508 -9.173 1.00 93.62 95 ALA A O 1
ATOM 737 N N . ALA A 1 96 ? 19.257 9.362 -11.421 1.00 93.56 96 ALA A N 1
ATOM 738 C CA . ALA A 1 96 ? 18.075 8.500 -11.472 1.00 93.56 96 ALA A CA 1
ATOM 739 C C . ALA A 1 96 ? 18.286 7.199 -10.688 1.00 93.56 96 ALA A C 1
ATOM 741 O O . ALA A 1 96 ? 17.463 6.812 -9.859 1.00 93.56 96 ALA A O 1
ATOM 742 N N . ARG A 1 97 ? 19.443 6.552 -10.859 1.00 93.44 97 ARG A N 1
ATOM 743 C CA . ARG A 1 97 ? 19.799 5.341 -10.109 1.00 93.44 97 ARG A CA 1
ATOM 744 C C . ARG A 1 97 ? 19.873 5.588 -8.601 1.00 93.44 97 ARG A C 1
ATOM 746 O O . ARG A 1 97 ? 19.431 4.756 -7.803 1.00 93.44 97 ARG A O 1
ATOM 753 N N . THR A 1 98 ? 20.434 6.724 -8.193 1.00 94.31 98 THR A N 1
ATOM 754 C CA . THR A 1 98 ? 20.538 7.108 -6.779 1.00 94.31 98 THR A CA 1
ATOM 755 C C . THR A 1 98 ? 19.157 7.368 -6.177 1.00 94.31 98 THR A C 1
ATOM 757 O O . THR A 1 98 ? 18.850 6.828 -5.111 1.00 94.31 98 THR A O 1
ATOM 760 N N . ALA A 1 99 ? 18.300 8.105 -6.886 1.00 93.12 99 ALA A N 1
ATOM 761 C CA . ALA A 1 99 ? 16.922 8.374 -6.486 1.00 93.12 99 ALA A CA 1
ATOM 762 C C . ALA A 1 99 ? 16.091 7.081 -6.399 1.00 93.12 99 ALA A C 1
ATOM 764 O O . ALA A 1 99 ? 15.515 6.786 -5.347 1.00 93.12 99 ALA A O 1
ATOM 765 N N . ALA A 1 100 ? 16.152 6.220 -7.420 1.00 91.56 100 ALA A N 1
ATOM 766 C CA . ALA A 1 100 ? 15.478 4.923 -7.427 1.00 91.56 100 ALA A CA 1
ATOM 767 C C . ALA A 1 100 ? 15.942 4.021 -6.272 1.00 91.56 100 ALA A C 1
ATOM 769 O O . ALA A 1 100 ? 15.137 3.329 -5.636 1.00 91.56 100 ALA A O 1
ATOM 770 N N . LYS A 1 101 ? 17.242 4.028 -5.947 1.00 90.31 101 LYS A N 1
ATOM 771 C CA . LYS A 1 101 ? 17.787 3.305 -4.789 1.00 90.31 101 LYS A CA 1
ATOM 772 C C . LYS A 1 101 ? 17.257 3.870 -3.471 1.00 90.31 101 LYS A C 1
ATOM 774 O O . LYS A 1 101 ? 16.857 3.080 -2.613 1.00 90.31 101 LYS A O 1
ATOM 779 N N . ALA A 1 102 ? 17.226 5.192 -3.312 1.00 88.12 102 ALA A N 1
ATOM 780 C CA . ALA A 1 102 ? 16.678 5.848 -2.127 1.00 88.12 102 ALA A CA 1
ATOM 781 C C . ALA A 1 102 ? 15.187 5.518 -1.945 1.00 88.12 102 ALA A C 1
ATOM 783 O O . ALA A 1 102 ? 14.782 5.078 -0.869 1.00 88.12 102 ALA A O 1
ATOM 784 N N . ARG A 1 103 ? 14.390 5.587 -3.018 1.00 85.56 103 ARG A N 1
ATOM 785 C CA . ARG A 1 103 ? 12.967 5.211 -3.027 1.00 85.56 103 ARG A CA 1
ATOM 786 C C . ARG A 1 103 ? 12.737 3.740 -2.675 1.00 85.56 103 ARG A C 1
ATOM 788 O O . ARG A 1 103 ? 11.820 3.393 -1.934 1.00 85.56 103 ARG A O 1
ATOM 795 N N . ARG A 1 104 ? 13.583 2.833 -3.169 1.00 83.75 104 ARG A N 1
ATOM 796 C CA . ARG A 1 104 ? 13.532 1.416 -2.766 1.00 83.75 104 ARG A CA 1
ATOM 797 C C . ARG A 1 104 ? 13.912 1.230 -1.300 1.00 83.75 104 ARG A C 1
ATOM 799 O O . ARG A 1 104 ? 13.376 0.330 -0.662 1.00 83.75 104 ARG A O 1
ATOM 806 N N . ALA A 1 105 ? 14.839 2.029 -0.773 1.00 81.81 105 ALA A N 1
ATOM 807 C CA . ALA A 1 105 ? 15.268 1.952 0.620 1.00 81.81 105 ALA A CA 1
ATOM 808 C C . ALA A 1 105 ? 14.179 2.438 1.589 1.00 81.81 105 ALA A C 1
ATOM 810 O O . ALA A 1 105 ? 13.952 1.777 2.601 1.00 81.81 105 ALA A O 1
ATOM 811 N N . THR A 1 106 ? 13.440 3.502 1.256 1.00 71.44 106 THR A N 1
ATOM 812 C CA . THR A 1 106 ? 12.304 3.960 2.077 1.00 71.44 106 THR A CA 1
ATOM 813 C C . THR A 1 106 ? 11.212 2.891 2.182 1.00 71.44 106 THR A C 1
ATOM 815 O O . THR A 1 106 ? 10.706 2.643 3.271 1.00 71.44 106 THR A O 1
ATOM 818 N N . GLY A 1 107 ? 10.940 2.143 1.106 1.00 67.25 107 GLY A N 1
ATOM 819 C CA . GLY A 1 107 ? 10.025 0.989 1.130 1.00 67.25 107 GLY A CA 1
ATOM 820 C C . GLY A 1 107 ? 10.531 -0.245 1.902 1.00 67.25 107 GLY A C 1
ATOM 821 O O . GLY A 1 107 ? 9.786 -1.212 2.082 1.00 67.25 107 GLY A O 1
ATOM 822 N N . LYS A 1 108 ? 11.797 -0.261 2.346 1.00 70.50 108 LYS A N 1
ATOM 823 C CA . LYS A 1 108 ? 12.365 -1.340 3.176 1.00 70.50 108 LYS A CA 1
ATOM 824 C C . LYS A 1 108 ? 12.311 -1.053 4.669 1.00 70.50 108 LYS A C 1
ATOM 826 O O . LYS A 1 108 ? 12.490 -1.998 5.435 1.00 70.50 108 LYS A O 1
ATOM 831 N N . ALA A 1 109 ? 12.081 0.196 5.072 1.00 77.56 109 ALA A N 1
ATOM 832 C CA . ALA A 1 109 ? 11.941 0.537 6.477 1.00 77.56 109 ALA A CA 1
ATOM 833 C C . ALA A 1 109 ? 10.795 -0.285 7.080 1.00 77.56 109 ALA A C 1
ATOM 835 O O . ALA A 1 109 ? 9.685 -0.318 6.542 1.00 77.56 109 ALA A O 1
ATOM 836 N N . SER A 1 110 ? 11.097 -1.001 8.161 1.00 85.81 110 SER A N 1
ATOM 837 C CA . SER A 1 110 ? 10.124 -1.815 8.873 1.00 85.81 110 SER A CA 1
ATOM 838 C C . SER A 1 110 ? 9.843 -1.218 10.240 1.00 85.81 110 SER A C 1
ATOM 840 O O . SER A 1 110 ? 10.774 -0.969 11.006 1.00 85.81 110 SER A O 1
ATOM 842 N N . THR A 1 111 ? 8.571 -1.045 10.568 1.00 88.81 111 THR A N 1
ATOM 843 C CA . THR A 1 111 ? 8.134 -0.646 11.906 1.00 88.81 111 THR A CA 1
ATOM 844 C C . THR A 1 111 ? 7.646 -1.879 12.647 1.00 88.81 111 THR A C 1
ATOM 846 O O . THR A 1 111 ? 6.807 -2.620 12.140 1.00 88.81 111 THR A O 1
ATOM 849 N N . VAL A 1 112 ? 8.185 -2.115 13.842 1.00 91.88 112 VAL A N 1
ATOM 850 C CA . VAL A 1 112 ? 7.791 -3.244 14.689 1.00 91.88 112 VAL A CA 1
ATOM 851 C C . VAL A 1 112 ? 6.864 -2.741 15.787 1.00 91.88 112 VAL A C 1
ATOM 853 O O . VAL A 1 112 ? 7.245 -1.889 16.589 1.00 91.88 112 VAL A O 1
ATOM 856 N N . HIS A 1 113 ? 5.665 -3.304 15.840 1.00 91.62 113 HIS A N 1
ATOM 857 C CA . HIS A 1 113 ? 4.676 -3.083 16.883 1.00 91.62 113 HIS A CA 1
ATOM 858 C C . HIS A 1 113 ? 4.602 -4.341 17.750 1.00 91.62 113 HIS A C 1
ATOM 860 O O . HIS A 1 113 ? 4.397 -5.443 17.243 1.00 91.62 113 HIS A O 1
ATOM 866 N N . ARG A 1 114 ? 4.806 -4.186 19.057 1.00 91.69 114 ARG A N 1
ATOM 867 C CA . ARG A 1 114 ? 4.744 -5.283 20.035 1.00 91.69 114 ARG A CA 1
ATOM 868 C C . ARG A 1 114 ? 3.431 -5.235 20.803 1.00 91.69 114 ARG A C 1
ATOM 870 O O . ARG A 1 114 ? 2.774 -4.192 20.814 1.00 91.69 114 ARG A O 1
ATOM 877 N N . ASP A 1 115 ? 3.079 -6.361 21.416 1.00 91.06 115 ASP A N 1
ATOM 878 C CA . ASP A 1 115 ? 1.888 -6.510 22.259 1.00 91.06 115 ASP A CA 1
ATOM 879 C C . ASP A 1 115 ? 0.617 -5.991 21.577 1.00 91.06 115 ASP A C 1
ATOM 881 O O . ASP A 1 115 ? -0.155 -5.206 22.128 1.00 91.06 115 ASP A O 1
ATOM 885 N N . CYS A 1 116 ? 0.436 -6.388 20.319 1.00 92.69 116 CYS A N 1
ATOM 886 C CA . CYS A 1 116 ? -0.695 -5.974 19.509 1.00 92.69 116 CYS A CA 1
ATOM 887 C C . CYS A 1 116 ? -1.897 -6.888 19.728 1.00 92.69 116 CYS A C 1
ATOM 889 O O . CYS A 1 116 ? -1.764 -8.108 19.858 1.00 92.69 116 CYS A O 1
ATOM 891 N N . VAL A 1 117 ? -3.082 -6.288 19.655 1.00 93.38 117 VAL A N 1
ATOM 892 C CA . VAL A 1 117 ? -4.320 -7.009 19.356 1.00 93.38 117 VAL A CA 1
ATOM 893 C C . VAL A 1 117 ? -4.507 -6.979 17.845 1.00 93.38 117 VAL A C 1
ATOM 895 O O . VAL A 1 117 ? -4.469 -5.911 17.235 1.00 93.38 117 VAL A O 1
ATOM 898 N N . VAL A 1 118 ? -4.688 -8.144 17.236 1.00 94.56 118 VAL A N 1
ATOM 899 C CA . VAL A 1 118 ? -4.861 -8.323 15.787 1.00 94.56 118 VAL A CA 1
ATOM 900 C C . VAL A 1 118 ? -6.192 -9.005 15.514 1.00 94.56 118 VAL A C 1
ATOM 902 O O . VAL A 1 118 ? -6.546 -9.969 16.193 1.00 94.56 118 VAL A O 1
ATOM 905 N N . LYS A 1 119 ? -6.913 -8.540 14.492 1.00 95.31 119 LYS A N 1
ATOM 906 C CA . LYS A 1 119 ? -8.087 -9.229 13.944 1.00 95.31 119 LYS A CA 1
ATOM 907 C C . LYS A 1 119 ? -7.928 -9.425 12.446 1.00 95.31 119 LYS A C 1
ATOM 909 O O . LYS A 1 119 ? -7.400 -8.556 11.752 1.00 95.31 119 LYS A O 1
ATOM 914 N N . TRP A 1 120 ? -8.348 -10.584 11.956 1.00 95.38 120 TRP A N 1
ATOM 915 C CA . TRP A 1 120 ? -8.280 -10.926 10.539 1.00 95.38 120 TRP A CA 1
ATOM 916 C C . TRP A 1 120 ? -9.384 -11.900 10.141 1.00 95.38 120 TRP A C 1
ATOM 918 O O . TRP A 1 120 ? -9.954 -12.594 10.979 1.00 95.38 120 TRP A O 1
ATOM 928 N N . ILE A 1 121 ? -9.629 -11.988 8.833 1.00 94.00 121 ILE A N 1
ATOM 929 C CA . ILE A 1 121 ? -10.523 -12.984 8.242 1.00 94.00 121 ILE A CA 1
ATOM 930 C C . ILE A 1 121 ? -9.694 -14.112 7.620 1.00 94.00 121 ILE A C 1
ATOM 932 O O . ILE A 1 121 ? -8.776 -13.880 6.815 1.00 94.00 121 ILE A O 1
ATOM 936 N N . GLU A 1 122 ? -10.042 -15.343 7.982 1.00 92.12 122 GLU A N 1
ATOM 937 C CA . GLU A 1 122 ? -9.640 -16.562 7.288 1.00 92.12 122 GLU A CA 1
ATOM 938 C C . GLU A 1 122 ? -10.725 -16.968 6.297 1.00 92.12 122 GLU A C 1
ATOM 940 O O . GLU A 1 122 ? -11.882 -17.170 6.662 1.00 92.12 122 GLU A O 1
ATOM 945 N N . TRP A 1 123 ? -10.335 -17.100 5.033 1.00 89.25 123 TRP A N 1
ATOM 946 C CA . TRP A 1 123 ? -11.206 -17.601 3.979 1.00 89.25 123 TRP A CA 1
ATOM 947 C C . TRP A 1 123 ? -10.950 -19.091 3.773 1.00 89.25 123 TRP A C 1
ATOM 949 O O . TRP A 1 123 ? -9.805 -19.524 3.663 1.00 89.25 123 TRP A O 1
ATOM 959 N N . SER A 1 124 ? -12.021 -19.874 3.718 1.00 90.06 124 SER A N 1
ATOM 960 C CA . SER A 1 124 ? -12.004 -21.317 3.458 1.00 90.06 124 SER A CA 1
ATOM 961 C C . SER A 1 124 ? -13.128 -21.700 2.488 1.00 90.06 124 SER A C 1
ATOM 963 O O . SER A 1 124 ? -13.912 -20.846 2.075 1.00 90.06 124 SER A O 1
ATOM 965 N N . GLY A 1 125 ? -13.231 -22.977 2.114 1.00 89.38 125 GLY A N 1
ATOM 966 C CA . GLY A 1 125 ? -14.231 -23.454 1.151 1.00 89.38 125 GLY A CA 1
ATOM 967 C C . GLY A 1 125 ? -13.761 -23.358 -0.303 1.00 89.38 125 GLY A C 1
ATOM 968 O O . GLY A 1 125 ? -12.565 -23.276 -0.572 1.00 89.38 125 GLY A O 1
ATOM 969 N N . THR A 1 126 ? -14.701 -23.417 -1.248 1.00 88.31 126 THR A N 1
ATOM 970 C CA . THR A 1 126 ? -14.402 -23.332 -2.687 1.00 88.31 126 THR A CA 1
ATOM 971 C C . THR A 1 126 ? -14.576 -21.904 -3.196 1.00 88.31 126 THR A C 1
ATOM 973 O O . THR A 1 126 ? -15.301 -21.112 -2.598 1.00 88.31 126 THR A O 1
ATOM 976 N N . THR A 1 127 ? -13.966 -21.574 -4.337 1.00 81.00 127 THR A N 1
ATOM 977 C CA . THR A 1 127 ? -14.116 -20.255 -4.987 1.00 81.00 127 THR A CA 1
ATOM 978 C C . THR A 1 127 ? -15.578 -19.885 -5.248 1.00 81.00 127 THR A C 1
ATOM 980 O O . THR A 1 127 ? -15.945 -18.720 -5.147 1.00 81.00 127 THR A O 1
ATOM 983 N N . SER A 1 128 ? -16.432 -20.876 -5.515 1.00 87.19 128 SER A N 1
ATOM 984 C CA . SER A 1 128 ? -17.876 -20.702 -5.703 1.00 87.19 128 SER A CA 1
ATOM 985 C C . SER A 1 128 ? -18.674 -20.571 -4.398 1.00 87.19 128 SER A C 1
ATOM 987 O O . SER A 1 128 ? -19.832 -20.167 -4.432 1.00 87.19 128 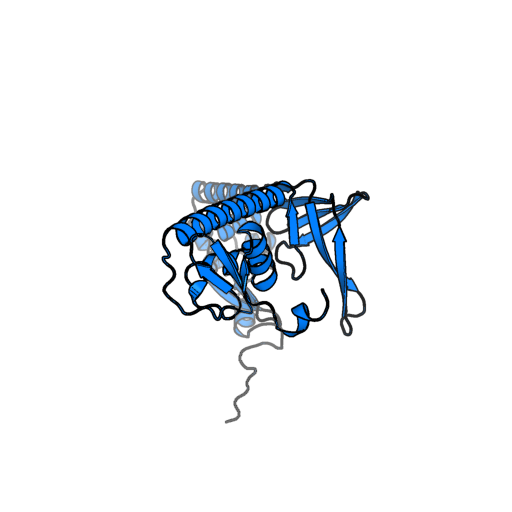SER A O 1
ATOM 989 N N . ARG A 1 129 ? -18.113 -20.996 -3.258 1.00 88.69 129 ARG A N 1
ATOM 990 C CA . ARG A 1 129 ? -18.768 -21.000 -1.937 1.00 88.69 129 ARG A CA 1
ATOM 991 C C . ARG A 1 129 ? -17.758 -20.644 -0.837 1.00 88.69 129 ARG A C 1
ATOM 993 O O . ARG A 1 129 ? -17.427 -21.505 -0.011 1.00 88.69 129 ARG A O 1
ATOM 1000 N N . PRO A 1 130 ? -17.248 -19.401 -0.834 1.00 90.75 130 PRO A N 1
ATOM 1001 C CA . PRO A 1 130 ? -16.268 -18.975 0.149 1.00 90.75 130 PRO A CA 1
ATOM 1002 C C . PRO A 1 130 ? -16.910 -18.876 1.538 1.00 90.75 130 PRO A C 1
ATOM 1004 O O . PRO A 1 130 ? -18.031 -18.396 1.696 1.00 90.75 130 PRO A O 1
ATOM 1007 N N . LYS A 1 131 ? -16.180 -19.325 2.556 1.00 90.88 131 LYS A N 1
ATOM 1008 C CA . LYS A 1 131 ? -16.556 -19.247 3.969 1.00 90.88 131 LYS A CA 1
ATOM 1009 C C . LYS A 1 131 ? -15.569 -18.344 4.697 1.00 90.88 131 LYS A C 1
ATOM 1011 O O . LYS A 1 131 ? -14.387 -18.680 4.781 1.00 90.88 131 LYS A O 1
ATOM 1016 N N . ALA A 1 132 ? -16.062 -17.225 5.216 1.00 93.50 132 ALA A N 1
ATOM 1017 C CA . ALA A 1 132 ? -15.296 -16.309 6.051 1.00 93.50 132 ALA A CA 1
ATOM 1018 C C . ALA A 1 132 ? -15.375 -16.736 7.519 1.00 93.50 132 ALA A C 1
ATOM 1020 O O . ALA A 1 132 ? -16.459 -17.030 8.027 1.00 93.50 132 ALA A O 1
ATOM 1021 N N . LYS A 1 133 ? -14.231 -16.755 8.200 1.00 93.44 133 LYS A N 1
ATOM 1022 C CA . LYS A 1 133 ? -14.139 -16.955 9.643 1.00 93.44 133 LYS A CA 1
ATOM 1023 C C . LYS A 1 133 ? -13.324 -15.830 10.262 1.00 93.44 133 LYS A C 1
ATOM 1025 O O . LYS A 1 133 ? -12.148 -15.667 9.932 1.00 93.44 133 LYS A O 1
ATOM 1030 N N . ASP A 1 134 ? -13.946 -15.097 11.175 1.00 94.69 134 ASP A N 1
ATOM 1031 C CA . ASP A 1 134 ? -13.272 -14.059 11.945 1.00 94.69 134 ASP A CA 1
ATOM 1032 C C . ASP A 1 134 ? -12.316 -14.682 12.961 1.00 94.69 134 ASP A C 1
ATOM 1034 O O . ASP A 1 134 ? -12.628 -15.669 13.638 1.00 94.69 134 ASP A O 1
ATOM 1038 N N . ARG A 1 135 ? -11.130 -14.091 13.064 1.00 93.81 135 ARG A N 1
ATOM 1039 C CA . ARG A 1 135 ? -10.078 -14.473 13.996 1.00 93.81 135 ARG A CA 1
ATOM 1040 C C . ARG A 1 135 ? -9.571 -13.253 14.739 1.00 93.81 135 ARG A C 1
ATOM 1042 O O . ARG A 1 135 ? -9.530 -12.145 14.203 1.00 93.81 135 ARG A O 1
ATOM 1049 N N . GLN A 1 136 ? -9.159 -13.488 15.974 1.00 93.94 136 GLN A N 1
ATOM 1050 C CA . GLN A 1 136 ? -8.540 -12.502 16.840 1.00 93.94 136 GLN A CA 1
ATOM 1051 C C . GLN A 1 136 ? -7.405 -13.167 17.610 1.00 93.94 136 GLN A C 1
ATOM 1053 O O . GLN A 1 136 ? -7.525 -14.325 18.008 1.00 93.94 136 GLN A O 1
ATOM 1058 N N . ALA A 1 137 ? -6.331 -12.419 17.837 1.00 92.81 137 ALA A N 1
ATOM 1059 C CA . ALA A 1 137 ? -5.280 -12.794 18.767 1.00 92.81 137 ALA A CA 1
ATOM 1060 C C . ALA A 1 137 ? -4.776 -11.568 19.530 1.00 92.81 137 ALA A C 1
ATOM 1062 O O . ALA A 1 137 ? -4.853 -10.432 19.052 1.00 92.81 137 ALA A O 1
ATOM 1063 N N . GLU A 1 138 ? -4.262 -11.827 20.724 1.00 92.25 138 GLU A N 1
ATOM 1064 C CA . GLU A 1 138 ? -3.643 -10.844 21.607 1.00 92.25 138 GLU A CA 1
ATOM 1065 C C . GLU A 1 138 ? -2.156 -11.171 21.759 1.00 92.25 138 GLU A C 1
ATOM 1067 O O . GLU A 1 138 ? -1.720 -12.274 21.422 1.00 92.25 138 GLU A O 1
ATOM 1072 N N . HIS A 1 139 ? -1.375 -10.202 22.240 1.00 92.56 139 HIS A N 1
ATOM 1073 C CA . HIS A 1 139 ? 0.076 -10.334 22.414 1.00 92.56 139 HIS A CA 1
ATOM 1074 C C . HIS A 1 139 ? 0.837 -10.688 21.124 1.00 92.56 139 HIS A C 1
ATOM 1076 O O . HIS A 1 139 ? 1.908 -11.292 21.159 1.00 92.56 139 HIS A O 1
ATOM 1082 N N . ALA A 1 140 ? 0.303 -10.294 19.965 1.00 93.31 140 ALA A N 1
ATOM 1083 C CA . ALA A 1 140 ? 0.973 -10.505 18.691 1.00 93.31 140 ALA A CA 1
ATOM 1084 C C . ALA A 1 140 ? 2.068 -9.455 18.460 1.00 93.31 140 ALA A C 1
ATOM 1086 O O . ALA A 1 140 ? 1.957 -8.301 18.881 1.00 93.31 140 ALA A O 1
ATOM 1087 N N . THR A 1 141 ? 3.107 -9.832 17.719 1.00 94.38 141 THR A N 1
ATOM 1088 C CA . THR A 1 141 ? 4.080 -8.883 17.168 1.00 94.38 141 THR A CA 1
ATOM 1089 C C . THR A 1 141 ? 3.753 -8.630 15.703 1.00 94.38 141 THR A C 1
ATOM 1091 O O . THR A 1 141 ? 3.637 -9.569 14.920 1.00 94.38 141 THR A O 1
ATOM 1094 N N . VAL A 1 142 ? 3.610 -7.363 15.319 1.00 94.44 142 VAL A N 1
ATOM 1095 C CA . VAL A 1 142 ? 3.301 -6.956 13.945 1.00 94.44 142 VAL A CA 1
ATOM 1096 C C . VAL A 1 142 ? 4.462 -6.145 13.388 1.00 94.44 142 VAL A C 1
ATOM 1098 O O . VAL A 1 142 ? 4.763 -5.058 13.872 1.00 94.44 142 VAL A O 1
ATOM 1101 N N . THR A 1 143 ? 5.107 -6.658 12.344 1.00 94.44 143 THR A N 1
ATOM 1102 C CA . THR A 1 143 ? 6.146 -5.940 11.598 1.00 94.44 143 THR A CA 1
ATOM 1103 C C . THR A 1 143 ? 5.557 -5.418 10.297 1.00 94.44 143 THR A C 1
ATOM 1105 O O . THR A 1 143 ? 5.200 -6.200 9.418 1.00 94.44 143 THR A O 1
ATOM 1108 N N . VAL A 1 144 ? 5.470 -4.100 10.154 1.00 92.31 144 VAL A N 1
ATOM 1109 C CA . VAL A 1 144 ? 4.950 -3.435 8.956 1.00 92.31 144 VAL A CA 1
ATOM 1110 C C . VAL A 1 144 ? 6.108 -3.011 8.068 1.00 92.31 144 VAL A C 1
ATOM 1112 O O . VAL A 1 144 ? 6.990 -2.285 8.516 1.00 92.31 144 VAL A O 1
ATOM 1115 N N . ARG A 1 145 ? 6.102 -3.441 6.804 1.00 89.25 145 ARG A N 1
ATOM 1116 C CA . ARG A 1 145 ? 7.049 -3.010 5.769 1.00 89.25 145 ARG A CA 1
ATOM 1117 C C . ARG A 1 145 ? 6.272 -2.588 4.526 1.00 89.25 145 ARG A C 1
ATOM 1119 O O . ARG A 1 145 ? 5.714 -3.428 3.817 1.00 89.25 145 ARG A O 1
ATOM 1126 N N . GLY A 1 146 ? 6.240 -1.282 4.267 1.00 86.12 146 GLY A N 1
ATOM 1127 C CA . GLY A 1 146 ? 5.345 -0.706 3.264 1.00 86.12 146 GLY A CA 1
ATOM 1128 C C . GLY A 1 146 ? 3.885 -1.019 3.604 1.00 86.12 146 GLY A C 1
ATOM 1129 O O . GLY A 1 146 ? 3.434 -0.757 4.713 1.00 86.12 146 GLY A O 1
ATOM 1130 N N . GLU A 1 147 ? 3.158 -1.627 2.669 1.00 89.25 147 GLU A N 1
ATOM 1131 C CA . GLU A 1 147 ? 1.744 -1.996 2.849 1.00 89.25 147 GLU A CA 1
ATOM 1132 C C . GLU A 1 147 ? 1.523 -3.409 3.400 1.00 89.25 147 GLU A C 1
ATOM 1134 O O . GLU A 1 147 ? 0.379 -3.852 3.527 1.00 89.25 147 GLU A O 1
ATOM 1139 N N . THR A 1 148 ? 2.595 -4.148 3.673 1.00 92.44 148 THR A N 1
ATOM 1140 C CA . THR A 1 148 ? 2.512 -5.529 4.146 1.00 92.44 148 THR A CA 1
ATOM 1141 C C . THR A 1 148 ? 2.824 -5.581 5.632 1.00 92.44 148 THR A C 1
ATOM 1143 O O . THR A 1 148 ? 3.873 -5.114 6.075 1.00 92.44 148 THR A O 1
ATOM 1146 N N . ALA A 1 149 ? 1.924 -6.192 6.393 1.00 93.75 149 ALA A N 1
ATOM 1147 C CA . ALA A 1 149 ? 2.127 -6.557 7.782 1.00 93.75 149 ALA A CA 1
ATOM 1148 C C . ALA A 1 149 ? 2.493 -8.042 7.864 1.00 93.75 149 ALA A C 1
ATOM 1150 O O . ALA A 1 149 ? 1.778 -8.894 7.332 1.00 93.75 149 ALA A O 1
ATOM 1151 N N . THR A 1 150 ? 3.592 -8.344 8.546 1.00 95.62 150 THR A N 1
ATOM 1152 C CA . THR A 1 150 ? 3.939 -9.691 9.003 1.00 95.62 150 THR A CA 1
ATOM 1153 C C . THR A 1 150 ? 3.511 -9.808 10.457 1.00 95.62 150 THR A C 1
ATOM 1155 O O . THR A 1 150 ? 3.984 -9.045 11.299 1.00 95.62 150 THR A O 1
ATOM 1158 N N . ILE A 1 151 ? 2.610 -10.741 10.739 1.00 95.69 151 ILE A N 1
ATOM 1159 C CA . ILE A 1 151 ? 2.047 -10.989 12.060 1.00 95.69 151 ILE A CA 1
ATOM 1160 C C . ILE A 1 151 ? 2.712 -12.242 12.614 1.00 95.69 151 ILE A C 1
ATOM 1162 O O . ILE A 1 151 ? 2.686 -13.283 11.961 1.00 95.69 151 ILE A O 1
ATOM 1166 N N . THR A 1 152 ? 3.272 -12.136 13.813 1.00 95.81 152 THR A N 1
ATOM 1167 C CA . THR A 1 152 ? 3.767 -13.255 14.615 1.00 95.81 152 THR A CA 1
ATOM 1168 C C . THR A 1 152 ? 2.867 -13.391 15.833 1.00 95.81 152 THR A C 1
ATOM 1170 O O . THR A 1 152 ? 2.783 -12.472 16.651 1.00 95.81 152 THR A O 1
ATOM 1173 N N . LEU A 1 153 ? 2.165 -14.515 15.929 1.00 93.81 153 LEU A N 1
ATOM 1174 C CA . LEU A 1 153 ? 1.301 -14.842 17.058 1.00 93.81 153 LEU A CA 1
ATOM 1175 C C . LEU A 1 153 ? 2.125 -15.303 18.269 1.00 93.81 153 LEU A C 1
ATOM 1177 O O . LEU A 1 153 ? 3.305 -15.633 18.146 1.00 93.81 153 LEU A O 1
ATOM 1181 N N . ALA A 1 154 ? 1.489 -15.349 19.441 1.00 90.25 154 ALA A N 1
ATOM 1182 C CA . ALA A 1 154 ? 2.127 -15.791 20.682 1.00 90.25 154 ALA A CA 1
ATOM 1183 C C . ALA A 1 154 ? 2.596 -17.260 20.639 1.00 90.25 154 ALA A C 1
ATOM 1185 O O . ALA A 1 154 ? 3.549 -17.619 21.322 1.00 90.25 154 ALA A O 1
ATOM 1186 N N . ASP A 1 155 ? 1.959 -18.094 19.811 1.00 90.19 155 ASP A N 1
ATOM 1187 C CA . ASP A 1 155 ? 2.345 -19.491 19.573 1.00 90.19 155 ASP A CA 1
ATOM 1188 C C . ASP A 1 155 ? 3.527 -19.646 18.590 1.00 90.19 155 ASP A C 1
ATOM 1190 O O . ASP A 1 155 ? 3.964 -20.760 18.312 1.00 90.19 155 ASP A O 1
ATOM 1194 N N . GLY A 1 156 ? 4.052 -18.534 18.061 1.00 89.75 156 GLY A N 1
ATOM 1195 C CA . GLY A 1 156 ? 5.137 -18.506 17.080 1.00 89.75 156 GLY A CA 1
ATOM 1196 C C . GLY A 1 156 ? 4.682 -18.616 15.621 1.00 89.75 156 GLY A C 1
ATOM 1197 O O . GLY A 1 156 ? 5.506 -18.454 14.719 1.00 89.75 156 GLY A O 1
ATOM 1198 N N . THR A 1 157 ? 3.392 -18.833 15.354 1.00 93.00 157 THR A N 1
ATOM 1199 C CA . THR A 1 157 ? 2.851 -18.881 13.990 1.00 93.00 157 THR A CA 1
ATOM 1200 C C . THR A 1 157 ? 3.005 -17.523 13.315 1.00 93.00 157 THR A C 1
ATOM 1202 O O . THR A 1 157 ? 2.682 -16.482 13.894 1.00 93.00 157 THR A O 1
ATOM 1205 N N . THR A 1 158 ? 3.470 -17.526 12.064 1.00 95.19 158 THR A N 1
ATOM 1206 C CA . THR A 1 158 ? 3.648 -16.302 11.277 1.00 95.19 158 THR A CA 1
ATOM 1207 C C . THR A 1 158 ? 2.808 -16.311 10.010 1.00 95.19 158 THR A C 1
ATOM 1209 O O . THR A 1 158 ? 2.678 -17.331 9.335 1.00 95.19 158 THR A O 1
ATOM 1212 N N . PHE A 1 159 ? 2.230 -15.162 9.668 1.00 94.06 159 PHE A N 1
ATOM 1213 C CA . PHE A 1 159 ? 1.526 -14.968 8.401 1.00 94.06 159 PHE A CA 1
ATOM 1214 C C . PHE A 1 159 ? 1.587 -13.509 7.946 1.00 94.06 159 PHE A C 1
ATOM 1216 O O . PHE A 1 159 ? 1.933 -12.609 8.711 1.00 94.06 159 PHE A O 1
ATOM 1223 N N . GLN A 1 160 ? 1.259 -13.268 6.675 1.00 94.81 160 GLN A N 1
ATOM 1224 C CA . GLN A 1 160 ? 1.289 -11.935 6.073 1.00 94.81 160 GLN A CA 1
ATOM 1225 C C . GLN A 1 160 ? -0.104 -11.481 5.641 1.00 94.81 160 GLN A C 1
ATOM 1227 O O . GLN A 1 160 ? -0.901 -12.268 5.124 1.00 94.81 160 GLN A O 1
ATOM 1232 N N . LYS A 1 161 ? -0.389 -10.189 5.818 1.00 93.50 161 LYS A N 1
ATOM 1233 C CA . LYS A 1 161 ? -1.600 -9.518 5.323 1.00 93.50 161 LYS A CA 1
ATOM 1234 C C . LYS A 1 161 ? -1.251 -8.127 4.800 1.00 93.50 161 LYS A C 1
ATOM 1236 O O . LYS A 1 161 ? -0.309 -7.497 5.275 1.00 93.50 161 LYS A O 1
ATOM 1241 N N . ARG A 1 162 ? -2.018 -7.623 3.828 1.00 93.56 162 ARG A N 1
ATOM 1242 C CA . ARG A 1 162 ? -1.945 -6.205 3.437 1.00 93.56 162 ARG A CA 1
ATOM 1243 C C . ARG A 1 162 ? -2.692 -5.362 4.465 1.00 93.56 162 ARG A C 1
ATOM 1245 O O . ARG A 1 162 ? -3.767 -5.778 4.897 1.00 93.56 162 ARG A O 1
ATOM 1252 N N . LEU A 1 163 ? -2.171 -4.183 4.801 1.00 90.88 163 LEU A N 1
ATOM 1253 C CA . LEU A 1 163 ? -2.763 -3.265 5.787 1.00 90.88 163 LEU A CA 1
ATOM 1254 C C . LEU A 1 163 ? -4.217 -2.890 5.469 1.00 90.88 163 LEU A C 1
ATOM 1256 O O . LEU A 1 163 ? -5.022 -2.744 6.376 1.00 90.88 163 LEU A O 1
ATOM 1260 N N . HIS A 1 164 ? -4.553 -2.778 4.185 1.00 90.69 164 HIS A N 1
ATOM 1261 C CA . HIS A 1 164 ? -5.883 -2.415 3.693 1.00 90.69 164 HIS A CA 1
ATOM 1262 C C . HIS A 1 164 ? -6.743 -3.635 3.312 1.00 90.69 164 HIS A C 1
ATOM 1264 O O . HIS A 1 164 ? -7.741 -3.496 2.608 1.00 90.69 164 HIS A O 1
ATOM 1270 N N . THR A 1 165 ? -6.356 -4.851 3.720 1.00 90.56 165 THR A N 1
ATOM 1271 C CA . THR A 1 165 ? -7.196 -6.036 3.486 1.00 90.56 165 THR A CA 1
ATOM 1272 C C . THR A 1 165 ? -8.490 -5.889 4.280 1.00 90.56 165 THR A C 1
ATOM 1274 O O . THR A 1 165 ? -8.445 -5.693 5.493 1.00 90.56 165 THR A O 1
ATOM 1277 N N . ASN A 1 166 ? -9.644 -6.045 3.630 1.00 87.56 166 ASN A N 1
ATOM 1278 C CA . ASN A 1 166 ? -10.928 -6.020 4.329 1.00 87.56 166 ASN A CA 1
ATOM 1279 C C . ASN A 1 166 ? -10.957 -7.046 5.472 1.00 87.56 166 ASN A C 1
ATOM 1281 O O . ASN A 1 166 ? -10.618 -8.218 5.284 1.00 87.56 166 ASN A O 1
ATOM 1285 N N . GLY A 1 167 ? -11.356 -6.585 6.658 1.00 87.44 167 GLY A N 1
ATOM 1286 C CA . GLY A 1 167 ? -11.405 -7.398 7.872 1.00 87.44 167 GLY A CA 1
ATOM 1287 C C . GLY A 1 167 ? -10.056 -7.625 8.557 1.00 87.44 167 GLY A C 1
ATOM 1288 O O . GLY A 1 167 ? -10.014 -8.348 9.547 1.00 87.44 167 GLY A O 1
ATOM 1289 N N . PHE A 1 168 ? -8.967 -7.024 8.069 1.00 94.00 168 PHE A N 1
ATOM 1290 C CA . PHE A 1 168 ? -7.693 -6.976 8.781 1.00 94.00 168 PHE A CA 1
ATOM 1291 C C . PHE A 1 168 ? -7.529 -5.640 9.504 1.00 94.00 168 PHE A C 1
ATOM 1293 O O . PHE A 1 168 ? -7.643 -4.580 8.895 1.00 94.00 168 PHE A O 1
ATOM 1300 N N . TRP A 1 169 ? -7.216 -5.693 10.795 1.00 93.62 169 TRP A N 1
ATOM 1301 C CA . TRP A 1 169 ? -6.742 -4.536 11.546 1.00 93.62 169 TRP A CA 1
ATOM 1302 C C . TRP A 1 169 ? -5.893 -4.980 12.735 1.00 93.62 169 TRP A C 1
ATOM 1304 O O . TRP A 1 169 ? -5.989 -6.117 13.204 1.00 93.62 169 TRP A O 1
ATOM 1314 N N . PHE A 1 170 ? -5.064 -4.070 13.237 1.00 94.38 170 PHE A N 1
ATOM 1315 C CA . PHE A 1 170 ? -4.307 -4.280 14.463 1.00 94.38 170 PHE A CA 1
ATOM 1316 C C . PHE A 1 170 ? -4.227 -2.989 15.273 1.00 94.38 170 PHE A C 1
ATOM 1318 O O . PHE A 1 170 ? -4.334 -1.896 14.721 1.00 94.38 170 PHE A O 1
ATOM 1325 N N . GLN A 1 171 ? -4.048 -3.121 16.580 1.00 92.12 171 GLN A N 1
ATOM 1326 C CA . GLN A 1 171 ? -3.828 -2.004 17.490 1.00 92.12 171 GLN A CA 1
ATOM 1327 C C . GLN A 1 171 ? -2.682 -2.362 18.427 1.00 92.12 171 GLN A C 1
ATOM 1329 O O . GLN A 1 171 ? -2.713 -3.418 19.062 1.00 92.12 171 GLN A O 1
ATOM 1334 N N . SER A 1 172 ? -1.673 -1.494 18.509 1.00 90.31 172 SER A N 1
ATOM 1335 C CA . SER A 1 172 ? -0.576 -1.682 19.459 1.00 90.31 172 SER A CA 1
ATOM 1336 C C . SER A 1 172 ? -0.974 -1.223 20.861 1.00 90.31 172 SER A C 1
ATOM 1338 O O . SER A 1 172 ? -1.853 -0.371 21.024 1.00 90.31 172 SER A O 1
ATOM 1340 N N . ASP A 1 173 ? -0.298 -1.732 21.893 1.00 82.50 173 ASP A N 1
ATOM 1341 C CA . ASP A 1 173 ? -0.530 -1.275 23.268 1.00 82.50 173 ASP A CA 1
ATOM 1342 C C . ASP A 1 173 ? -0.291 0.238 23.426 1.00 82.50 173 ASP A C 1
ATOM 1344 O O . ASP A 1 173 ? -1.013 0.929 24.146 1.00 82.50 173 ASP A O 1
ATOM 1348 N N . LYS A 1 174 ? 0.676 0.791 22.683 1.00 80.62 174 LYS A N 1
ATOM 1349 C CA . LYS A 1 174 ? 0.922 2.238 22.644 1.00 80.62 174 LYS A CA 1
ATOM 1350 C C . LYS A 1 174 ? -0.297 2.999 22.120 1.00 80.62 174 LYS A C 1
ATOM 1352 O O . LYS A 1 174 ? -0.685 3.996 22.730 1.00 80.62 174 LYS A O 1
ATOM 1357 N N . ASP A 1 175 ? -0.904 2.522 21.036 1.00 81.69 175 ASP A N 1
ATOM 1358 C CA . ASP A 1 175 ? -2.088 3.150 20.439 1.00 81.69 175 ASP A CA 1
ATOM 1359 C C . ASP A 1 175 ? -3.290 3.041 21.375 1.00 81.69 175 ASP A C 1
ATOM 1361 O O . ASP A 1 175 ? -4.019 4.014 21.561 1.00 81.69 175 ASP A O 1
ATOM 1365 N N . ARG A 1 176 ? -3.461 1.889 22.035 1.00 80.31 176 ARG A N 1
ATOM 1366 C CA . ARG A 1 176 ? -4.503 1.691 23.048 1.00 80.31 176 ARG A CA 1
ATOM 1367 C C . ARG A 1 176 ? -4.357 2.686 24.199 1.00 80.31 176 ARG A C 1
ATOM 1369 O O . ARG A 1 176 ? -5.309 3.397 24.507 1.00 80.31 176 ARG A O 1
ATOM 1376 N N . ARG A 1 177 ? -3.160 2.801 24.784 1.00 80.00 177 ARG A N 1
ATOM 1377 C CA . ARG A 1 177 ? -2.878 3.761 25.868 1.00 80.00 177 ARG A CA 1
ATOM 1378 C C . ARG A 1 177 ? -3.078 5.209 25.425 1.00 80.00 177 ARG A C 1
ATOM 1380 O O . ARG A 1 177 ? -3.531 6.030 26.219 1.00 80.00 177 ARG A O 1
ATOM 1387 N N . ALA A 1 178 ? -2.728 5.547 24.184 1.00 79.62 178 ALA A N 1
ATOM 1388 C CA . ALA A 1 178 ? -2.970 6.878 23.634 1.00 79.62 178 ALA A CA 1
ATOM 1389 C C . ALA A 1 178 ? -4.476 7.174 23.531 1.00 79.62 178 ALA A C 1
ATOM 1391 O O . ALA A 1 178 ? -4.922 8.204 24.038 1.00 79.62 178 ALA A O 1
ATOM 1392 N N . ALA A 1 179 ? -5.264 6.239 22.991 1.00 77.75 179 ALA A N 1
ATOM 1393 C CA . ALA A 1 179 ? -6.720 6.362 22.908 1.00 77.75 179 ALA A CA 1
ATOM 1394 C C . ALA A 1 179 ? -7.380 6.441 24.298 1.00 77.75 179 ALA A C 1
ATOM 1396 O O . ALA A 1 179 ? -8.317 7.209 24.511 1.00 77.75 179 ALA A O 1
ATOM 1397 N N . GLU A 1 180 ? -6.893 5.676 25.277 1.00 82.50 180 GLU A N 1
ATOM 1398 C CA . GLU A 1 180 ? -7.378 5.749 26.660 1.00 82.50 180 GLU A CA 1
ATOM 1399 C C . GLU A 1 180 ? -7.086 7.106 27.306 1.00 82.50 180 GLU A C 1
ATOM 1401 O O . GLU A 1 180 ? -7.953 7.665 27.982 1.00 82.50 180 GLU A O 1
ATOM 1406 N N . ARG A 1 181 ? -5.895 7.672 27.070 1.00 83.50 181 ARG A N 1
ATOM 1407 C CA . ARG A 1 181 ? -5.544 9.024 27.532 1.00 83.50 181 ARG A CA 1
ATOM 1408 C C . ARG A 1 181 ? -6.444 10.078 26.902 1.00 83.50 181 ARG A C 1
ATOM 1410 O O . ARG A 1 181 ? -6.931 10.951 27.615 1.00 83.50 181 ARG A O 1
ATOM 1417 N N . GLU A 1 182 ? -6.698 9.981 25.603 1.00 82.00 182 GLU A N 1
ATOM 1418 C CA . GLU A 1 182 ? -7.604 10.884 24.894 1.00 82.00 182 GLU A CA 1
ATOM 1419 C C . GLU A 1 182 ? -9.028 10.804 25.461 1.00 82.00 182 GLU A C 1
ATOM 1421 O O . GLU A 1 182 ? -9.597 11.826 25.852 1.00 82.00 182 GLU A O 1
ATOM 1426 N N . LYS A 1 183 ? -9.567 9.591 25.647 1.00 81.75 183 LYS A N 1
ATOM 1427 C CA . LYS A 1 183 ? -10.862 9.383 26.315 1.00 81.75 183 LYS A CA 1
ATOM 1428 C C . LYS A 1 183 ? -10.883 9.947 27.733 1.00 81.75 183 LYS A C 1
ATOM 1430 O O . LYS A 1 183 ? -11.889 10.521 28.146 1.00 81.75 183 LYS A O 1
ATOM 1435 N N . ALA A 1 184 ? -9.798 9.807 28.496 1.00 83.12 184 ALA A N 1
ATOM 1436 C CA . ALA A 1 184 ? -9.699 10.370 29.840 1.00 83.12 184 ALA A CA 1
ATOM 1437 C C . ALA A 1 184 ? -9.729 11.909 29.825 1.00 83.12 184 ALA A C 1
ATOM 1439 O O . ALA A 1 184 ? -10.406 12.515 30.659 1.00 83.12 184 ALA A O 1
ATOM 1440 N N . VAL A 1 185 ? -9.057 12.540 28.857 1.00 84.94 185 VAL A N 1
ATOM 1441 C CA . VAL A 1 185 ? -9.107 13.995 28.647 1.00 84.94 185 VAL A CA 1
ATOM 1442 C C . VAL A 1 185 ? -10.518 14.433 28.262 1.00 84.94 185 VAL A C 1
ATOM 1444 O O . VAL A 1 185 ? -11.057 15.326 28.910 1.00 84.94 185 VAL A O 1
ATOM 1447 N N . LEU A 1 186 ? -11.155 13.769 27.293 1.00 79.44 186 LEU A N 1
ATOM 1448 C CA . LEU A 1 186 ? -12.535 14.053 26.887 1.00 79.44 186 LEU A CA 1
ATOM 1449 C C . LEU A 1 186 ? -13.512 13.917 28.057 1.00 79.44 186 LEU A C 1
ATOM 1451 O O . LEU A 1 186 ? -14.313 14.819 28.303 1.00 79.44 186 LEU A O 1
ATOM 1455 N N . ARG A 1 187 ? -13.390 12.847 28.851 1.00 78.06 187 ARG A N 1
ATOM 1456 C CA . ARG A 1 187 ? -14.171 12.667 30.082 1.00 78.06 187 ARG A CA 1
ATOM 1457 C C . ARG A 1 187 ? -13.946 13.819 31.058 1.00 78.06 187 ARG A C 1
ATOM 1459 O O . ARG A 1 187 ? -14.918 14.342 31.592 1.00 78.06 187 ARG A O 1
ATOM 1466 N N . LYS A 1 188 ? -12.700 14.246 31.288 1.00 82.38 188 LYS A N 1
ATOM 1467 C CA . LYS A 1 188 ? -12.383 15.376 32.180 1.00 82.38 188 LYS A CA 1
ATOM 1468 C C . LYS A 1 188 ? -12.970 16.698 31.668 1.00 82.38 188 LYS 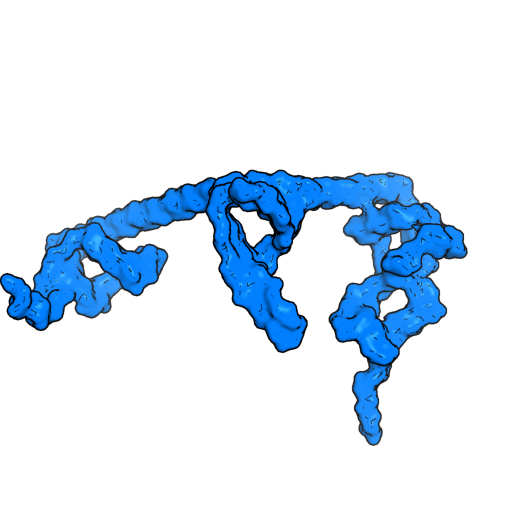A C 1
ATOM 1470 O O . LYS A 1 188 ? -13.507 17.471 32.460 1.00 82.38 188 LYS A O 1
ATOM 1475 N N . THR A 1 189 ? -12.911 16.944 30.362 1.00 80.56 189 THR A N 1
ATOM 1476 C CA . THR A 1 189 ? -13.528 18.113 29.720 1.00 80.56 189 THR A CA 1
ATOM 1477 C C . THR A 1 189 ? -15.044 18.092 29.893 1.00 80.56 189 THR A C 1
ATOM 1479 O O . THR A 1 189 ? -15.625 19.080 30.338 1.00 80.56 189 THR A O 1
ATOM 1482 N N . MET A 1 190 ? -15.674 16.942 29.649 1.00 74.75 190 MET A N 1
ATOM 1483 C CA . MET A 1 190 ? -17.102 16.737 29.877 1.00 74.75 190 MET A CA 1
ATOM 1484 C C . MET A 1 190 ? -17.487 17.022 31.337 1.00 74.75 190 MET A C 1
ATOM 1486 O O . MET A 1 190 ? -18.442 17.754 31.588 1.00 74.75 190 MET A O 1
ATOM 1490 N N . TYR A 1 191 ? -16.701 16.517 32.298 1.00 72.38 191 TYR A N 1
ATOM 1491 C CA . TYR A 1 191 ? -16.891 16.796 33.726 1.00 72.38 191 TYR A CA 1
ATOM 1492 C C . TYR A 1 191 ? -16.901 18.301 34.022 1.00 72.38 191 TYR A C 1
ATOM 1494 O O . TYR A 1 191 ? -17.747 18.791 34.772 1.00 72.38 191 TYR A O 1
ATOM 1502 N N . ARG A 1 192 ? -15.961 19.049 33.440 1.00 78.06 192 ARG A N 1
ATOM 1503 C CA . ARG A 1 192 ? -15.885 20.500 33.628 1.00 78.06 192 ARG A CA 1
ATOM 1504 C C . ARG A 1 192 ? -17.120 21.205 33.063 1.00 78.06 192 ARG A C 1
ATOM 1506 O O . ARG A 1 192 ? -17.698 22.034 33.759 1.00 78.06 192 ARG A O 1
ATOM 1513 N N . MET A 1 193 ? -17.561 20.831 31.860 1.00 73.56 193 MET A N 1
ATOM 1514 C CA . MET A 1 193 ? -18.739 21.425 31.215 1.00 73.56 193 MET A CA 1
ATOM 1515 C C . MET A 1 193 ? -20.025 21.205 32.020 1.00 73.56 193 MET A C 1
ATOM 1517 O O . MET A 1 193 ? -20.810 22.133 32.196 1.00 73.56 193 MET A O 1
ATOM 1521 N N . PHE A 1 194 ? -20.240 19.999 32.548 1.00 66.50 194 PHE A N 1
ATOM 1522 C CA . PHE A 1 194 ? -21.382 19.717 33.422 1.00 66.50 194 PHE A CA 1
ATOM 1523 C C . PHE A 1 194 ? -21.340 20.545 34.711 1.00 66.50 194 PHE A C 1
ATOM 1525 O O . PHE A 1 194 ? -22.362 21.095 35.119 1.00 66.50 194 PHE A O 1
ATOM 1532 N N . ALA A 1 195 ? -20.170 20.644 35.352 1.00 69.06 195 ALA A N 1
ATOM 1533 C CA . ALA A 1 195 ? -20.009 21.411 36.583 1.00 69.06 195 ALA A CA 1
ATOM 1534 C C . ALA A 1 195 ? -20.239 22.916 36.364 1.00 69.06 195 ALA A C 1
ATOM 1536 O O . ALA A 1 195 ? -20.828 23.575 37.219 1.00 69.06 195 ALA A O 1
ATOM 1537 N N . GLU A 1 196 ? -19.802 23.464 35.228 1.00 70.62 196 GLU A N 1
ATOM 1538 C CA . GLU A 1 196 ? -20.084 24.850 34.836 1.00 70.62 196 GLU A CA 1
ATOM 1539 C C . GLU A 1 196 ? -21.574 25.051 34.527 1.00 70.62 196 GLU A C 1
ATOM 1541 O O . GLU A 1 196 ? -22.178 26.003 35.022 1.00 70.62 196 GLU A O 1
ATOM 1546 N N . LYS A 1 197 ? -22.204 24.123 33.796 1.00 68.19 197 LYS A N 1
ATOM 1547 C CA . LYS A 1 197 ? -23.619 24.246 33.425 1.00 68.19 197 LYS A CA 1
ATOM 1548 C C . LYS A 1 197 ? -24.568 24.149 34.623 1.00 68.19 197 LYS A C 1
ATOM 1550 O O . LYS A 1 197 ? -25.546 24.888 34.673 1.00 68.19 197 LYS A O 1
ATOM 1555 N N . ALA A 1 198 ? -24.261 23.313 35.616 1.00 63.50 198 ALA A N 1
ATOM 1556 C CA . ALA A 1 198 ? -25.039 23.239 36.853 1.00 63.50 198 ALA A CA 1
ATOM 1557 C C . ALA A 1 198 ? -25.042 24.574 37.628 1.00 63.50 198 ALA A C 1
ATOM 1559 O O . ALA A 1 198 ? -26.065 24.958 38.184 1.00 63.50 198 ALA A O 1
ATOM 1560 N N . LYS A 1 199 ? -23.929 25.324 37.624 1.00 66.06 199 LYS A N 1
ATOM 1561 C CA . LYS A 1 199 ? -23.806 26.602 38.353 1.00 66.06 199 LYS A CA 1
ATOM 1562 C C . LYS A 1 199 ? -24.621 27.750 37.743 1.00 66.06 199 LYS A C 1
ATOM 1564 O O . LYS A 1 199 ? -24.925 28.705 38.450 1.00 66.06 199 LYS A O 1
ATOM 1569 N N . GLY A 1 200 ? -24.948 27.683 36.451 1.00 56.41 200 GLY A N 1
ATOM 1570 C CA . GLY A 1 200 ? -25.562 28.783 35.698 1.00 56.41 200 GLY A CA 1
ATOM 1571 C C . GLY A 1 200 ? -27.087 28.737 35.557 1.00 56.41 200 GLY A C 1
ATOM 1572 O O . GLY A 1 200 ? -27.635 29.552 34.818 1.00 56.41 200 GLY A O 1
ATOM 1573 N N . HIS A 1 201 ? -27.793 27.788 36.181 1.00 54.19 201 HIS A N 1
ATOM 1574 C CA . HIS A 1 201 ? -29.243 27.627 35.999 1.00 54.19 201 HIS A CA 1
ATOM 1575 C C . HIS A 1 201 ? -30.019 27.836 37.305 1.00 54.19 201 HIS A C 1
ATOM 1577 O O . HIS A 1 201 ? -29.986 27.002 38.210 1.00 54.19 201 HIS A O 1
ATOM 1583 N N . ARG A 1 202 ? -30.750 28.960 37.367 1.00 45.66 202 ARG A N 1
ATOM 1584 C CA . ARG A 1 202 ? -31.863 29.177 38.302 1.00 45.66 202 ARG A CA 1
ATOM 1585 C C . ARG A 1 202 ? -33.090 28.419 37.792 1.00 45.66 202 ARG A C 1
ATOM 1587 O O . ARG A 1 202 ? -33.330 28.365 36.589 1.00 45.66 202 ARG A O 1
ATOM 1594 N N . PHE A 1 203 ? -33.825 27.806 38.712 1.00 45.31 203 PHE A N 1
ATOM 1595 C CA . PHE A 1 203 ? -34.981 26.948 38.454 1.00 45.31 203 PHE A CA 1
ATOM 1596 C C . PHE A 1 203 ? -36.113 27.732 37.757 1.00 45.31 203 PHE A C 1
ATOM 1598 O O . PHE A 1 203 ? -36.907 28.387 38.421 1.00 45.31 203 PHE A O 1
ATOM 1605 N N . GLU A 1 204 ? -36.191 27.695 36.422 1.00 43.97 204 GLU A N 1
ATOM 1606 C CA . GLU A 1 204 ? -37.228 28.429 35.665 1.00 43.97 204 GLU A CA 1
ATOM 1607 C C . GLU A 1 204 ? -38.162 27.554 34.820 1.00 43.97 204 GLU A C 1
ATOM 1609 O O . GLU A 1 204 ? -38.973 28.069 34.054 1.00 43.97 204 GLU A O 1
ATOM 1614 N N . ARG A 1 205 ? -38.160 26.226 34.992 1.00 44.06 205 ARG A N 1
ATOM 1615 C CA . ARG A 1 205 ? -39.249 25.397 34.457 1.00 44.06 205 ARG A CA 1
ATOM 1616 C C . ARG A 1 205 ? -39.880 24.508 35.513 1.00 44.06 205 ARG A C 1
ATOM 1618 O O . ARG A 1 205 ? -39.202 23.842 36.283 1.00 44.06 205 ARG A O 1
ATOM 1625 N N . HIS A 1 206 ? -41.208 24.551 35.502 1.00 46.28 206 HIS A N 1
ATOM 1626 C CA . HIS A 1 206 ? -42.159 23.738 36.245 1.00 46.28 206 HIS A CA 1
ATOM 1627 C C . HIS A 1 206 ? -41.775 22.250 36.151 1.00 46.28 206 HIS A C 1
ATOM 1629 O O . HIS A 1 206 ? -42.097 21.575 35.176 1.00 46.28 206 HIS A O 1
ATOM 1635 N N . VAL A 1 207 ? -41.055 21.742 37.149 1.00 49.97 207 VAL A N 1
ATOM 1636 C CA . VAL A 1 207 ? -40.882 20.304 37.360 1.00 49.97 207 VAL A CA 1
ATOM 1637 C C . VAL A 1 207 ? -42.022 19.882 38.290 1.00 49.97 207 VAL A C 1
ATOM 1639 O O . VAL A 1 207 ? -42.064 20.370 39.423 1.00 49.97 207 VAL A O 1
ATOM 1642 N N . PRO A 1 208 ? -42.980 19.042 37.852 1.00 49.50 208 PRO A N 1
ATOM 1643 C CA . PRO A 1 208 ? -44.046 18.568 38.724 1.00 49.50 208 PRO A CA 1
ATOM 1644 C C . PRO A 1 208 ? -43.431 17.882 39.946 1.00 49.50 208 PRO A C 1
ATOM 1646 O O . PRO A 1 208 ? -42.620 16.961 39.811 1.00 49.50 208 PRO A O 1
ATOM 1649 N N . ARG A 1 209 ? -43.790 18.356 41.145 1.00 47.44 209 ARG A N 1
ATOM 1650 C CA . ARG A 1 209 ? -43.425 17.726 42.420 1.00 47.44 209 ARG A CA 1
ATOM 1651 C C . ARG A 1 209 ? -44.035 16.322 42.447 1.00 47.44 209 ARG A C 1
ATOM 1653 O O . ARG A 1 209 ? -45.198 16.171 42.796 1.00 47.44 209 ARG A O 1
ATOM 1660 N N . GLY A 1 210 ? -43.269 15.312 42.041 1.00 55.41 210 GLY A N 1
ATOM 1661 C CA . GLY A 1 210 ? -43.747 13.929 42.017 1.00 55.41 210 GLY A CA 1
ATOM 1662 C C . GLY A 1 210 ? -42.746 12.926 41.459 1.00 55.41 210 GLY A C 1
ATOM 1663 O O . GLY A 1 210 ? -42.412 11.976 42.157 1.00 55.41 210 GLY A O 1
ATOM 1664 N N . ASP A 1 211 ? -42.192 13.164 40.268 1.00 71.00 211 ASP A N 1
ATOM 1665 C CA . ASP A 1 211 ? -41.583 12.078 39.468 1.00 71.00 211 ASP A CA 1
ATOM 1666 C C . ASP A 1 211 ? -40.101 12.274 39.136 1.00 71.00 211 ASP A C 1
ATOM 1668 O O . ASP A 1 211 ? -39.561 11.612 38.256 1.00 71.00 211 ASP A O 1
ATOM 1672 N N . TRP A 1 212 ? -39.416 13.185 39.823 1.00 75.31 212 TRP A N 1
ATOM 1673 C CA . TRP A 1 212 ? -38.024 13.517 39.526 1.00 75.31 212 TRP A CA 1
ATOM 1674 C C . TRP A 1 212 ? -37.107 13.165 40.691 1.00 75.31 212 TRP A C 1
ATOM 1676 O O . TRP A 1 212 ? -37.327 13.588 41.824 1.00 75.31 212 TRP A O 1
ATOM 1686 N N . GLU A 1 213 ? -36.059 12.401 40.397 1.00 82.06 213 GLU A N 1
ATOM 1687 C CA . GLU A 1 213 ? -35.028 12.005 41.351 1.00 82.06 213 GLU A CA 1
ATOM 1688 C C . GLU A 1 213 ? -33.762 12.816 41.099 1.00 82.06 213 GLU A C 1
ATOM 1690 O O . GLU A 1 213 ? -33.295 12.935 39.961 1.00 82.06 213 GLU A O 1
ATOM 1695 N N . ARG A 1 214 ? -33.203 13.381 42.171 1.00 79.69 214 ARG A N 1
ATOM 1696 C CA . ARG A 1 214 ? -31.910 14.054 42.113 1.00 79.69 214 ARG A CA 1
ATOM 1697 C C . ARG A 1 214 ? -30.825 13.007 41.909 1.00 79.69 214 ARG A C 1
ATOM 1699 O O . ARG A 1 214 ? -30.690 12.092 42.710 1.00 79.69 214 ARG A O 1
ATOM 1706 N N . ILE A 1 215 ? -30.016 13.199 40.881 1.00 81.25 215 ILE A N 1
ATOM 1707 C CA . ILE A 1 215 ? -28.894 12.323 40.563 1.00 81.25 215 ILE A CA 1
ATOM 1708 C C . ILE A 1 215 ? -27.585 13.091 40.657 1.00 81.25 215 ILE A C 1
ATOM 1710 O O . ILE A 1 215 ? -27.512 14.310 40.461 1.00 81.25 215 ILE A O 1
ATOM 1714 N N . THR A 1 216 ? -26.520 12.371 40.978 1.00 79.50 216 THR A N 1
ATOM 1715 C CA . THR A 1 216 ? -25.179 12.933 40.954 1.00 79.50 216 THR A CA 1
ATOM 1716 C C . THR A 1 216 ? -24.746 13.208 39.517 1.00 79.50 216 THR A C 1
ATOM 1718 O O . THR A 1 216 ? -25.184 12.582 38.550 1.00 79.50 216 THR A O 1
ATOM 1721 N N . HIS A 1 217 ? -23.798 14.127 39.375 1.00 71.50 217 HIS A N 1
ATOM 1722 C CA . HIS A 1 217 ? -23.158 14.396 38.095 1.00 71.50 217 HIS A CA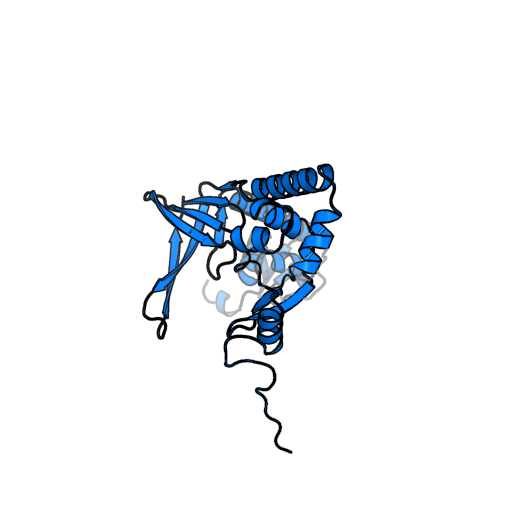 1
ATOM 1723 C C . HIS A 1 217 ? -22.503 13.130 37.489 1.00 71.50 217 HIS A C 1
ATOM 1725 O O . HIS A 1 217 ? -22.574 12.914 36.279 1.00 71.50 217 HIS A O 1
ATOM 1731 N N . ARG A 1 218 ? -21.929 12.248 38.320 1.00 74.19 218 ARG A N 1
ATOM 1732 C CA . ARG A 1 218 ? -21.339 10.979 37.866 1.00 74.19 218 ARG A CA 1
ATOM 1733 C C . ARG A 1 218 ? -22.389 10.050 37.247 1.00 74.19 218 ARG A C 1
ATOM 1735 O O . ARG A 1 218 ? -22.161 9.533 36.159 1.00 74.19 218 ARG A O 1
ATOM 1742 N N . GLU A 1 219 ? -23.535 9.880 37.901 1.00 79.06 219 GLU A N 1
ATOM 1743 C CA . GLU A 1 219 ? -24.623 9.015 37.417 1.00 79.06 219 GLU A CA 1
ATOM 1744 C C . GLU A 1 219 ? -25.253 9.542 36.128 1.00 79.06 219 GLU A C 1
ATOM 1746 O O . GLU A 1 219 ? -25.533 8.777 35.205 1.00 79.06 219 GLU A O 1
ATOM 1751 N N . MET A 1 220 ? -25.437 10.861 36.047 1.00 79.06 220 MET A N 1
ATOM 1752 C CA . MET A 1 220 ? -25.931 11.540 34.852 1.00 79.06 220 MET A CA 1
ATOM 1753 C C . MET A 1 220 ? -25.041 11.259 33.636 1.00 79.06 220 MET A C 1
ATOM 1755 O O . MET A 1 220 ? -25.512 10.890 32.559 1.00 79.06 220 MET A O 1
ATOM 1759 N N . ARG A 1 221 ? -23.729 11.399 33.830 1.00 75.19 221 ARG A N 1
ATOM 1760 C CA . ARG A 1 221 ? -22.712 11.122 32.821 1.00 75.19 221 ARG A CA 1
ATOM 1761 C C . ARG A 1 221 ? -22.726 9.662 32.385 1.00 75.19 221 ARG A C 1
ATOM 1763 O O . ARG A 1 221 ? -22.771 9.405 31.188 1.00 75.19 221 ARG A O 1
ATOM 1770 N N . ASP A 1 222 ? -22.668 8.735 33.340 1.00 79.62 222 ASP A N 1
ATOM 1771 C CA . ASP A 1 222 ? -22.569 7.298 33.052 1.00 79.62 222 ASP A CA 1
ATOM 1772 C C . ASP A 1 222 ? -23.763 6.834 32.211 1.00 79.62 222 ASP A C 1
ATOM 1774 O O . ASP A 1 222 ? -23.603 6.061 31.268 1.00 79.62 222 ASP A O 1
ATOM 1778 N N . ARG A 1 223 ? -24.947 7.403 32.467 1.00 80.69 223 ARG A N 1
ATOM 1779 C CA . ARG A 1 223 ? -26.134 7.189 31.637 1.00 80.69 223 ARG A CA 1
ATOM 1780 C C . ARG A 1 223 ? -26.031 7.784 30.244 1.00 80.69 223 ARG A C 1
ATOM 1782 O O . ARG A 1 223 ? -26.356 7.091 29.288 1.00 80.69 223 ARG A O 1
ATOM 1789 N N . LEU A 1 224 ? -25.613 9.040 30.100 1.00 77.75 224 LEU A N 1
ATOM 1790 C CA . LEU A 1 224 ? -25.483 9.641 28.769 1.00 77.75 224 LEU A CA 1
ATOM 1791 C C . LEU A 1 224 ? -24.434 8.921 27.921 1.00 77.75 224 LEU A C 1
ATOM 1793 O O . LEU A 1 224 ? -24.675 8.682 26.740 1.00 77.75 224 LEU A O 1
ATOM 1797 N N . GLU A 1 225 ? -23.302 8.555 28.525 1.00 78.75 225 GLU A N 1
ATOM 1798 C CA . GLU A 1 225 ? -22.254 7.778 27.865 1.00 78.75 225 GLU A CA 1
ATOM 1799 C C . GLU A 1 225 ? -22.787 6.401 27.449 1.00 78.75 225 GLU A C 1
ATOM 1801 O O . GLU A 1 225 ? -22.548 5.980 26.321 1.00 78.75 225 GLU A O 1
ATOM 1806 N N . PHE A 1 226 ? -23.579 5.740 28.299 1.00 81.19 226 PHE A N 1
ATOM 1807 C CA . PHE A 1 226 ? -24.245 4.482 27.958 1.00 81.19 226 PHE A CA 1
ATOM 1808 C C . PHE A 1 226 ? -25.280 4.633 26.828 1.00 81.19 226 PHE A C 1
ATOM 1810 O O . PHE A 1 226 ? -25.327 3.805 25.924 1.00 81.19 226 PHE A O 1
ATOM 1817 N N . MET A 1 227 ? -26.100 5.687 26.853 1.00 76.38 227 MET A N 1
ATOM 1818 C CA . MET A 1 227 ? -27.188 5.890 25.887 1.00 76.38 227 MET A CA 1
ATOM 1819 C C . MET A 1 227 ? -26.712 6.358 24.510 1.00 76.38 227 MET A C 1
ATOM 1821 O O . MET A 1 227 ? -27.356 6.048 23.510 1.00 76.38 227 MET A O 1
ATOM 1825 N N . LYS A 1 228 ? -25.660 7.182 24.452 1.00 76.88 228 LYS A N 1
ATOM 1826 C CA . LYS A 1 228 ? -25.259 7.900 23.228 1.00 76.88 228 LYS A CA 1
ATOM 1827 C C . LYS A 1 228 ? -23.805 7.668 22.822 1.00 76.88 228 LYS A C 1
ATOM 1829 O O . LYS A 1 228 ? -23.434 8.008 21.709 1.00 76.88 228 LYS A O 1
ATOM 1834 N N . GLY A 1 229 ? -22.976 7.098 23.694 1.00 79.44 229 GLY A N 1
ATOM 1835 C CA . GLY A 1 229 ? -21.525 7.122 23.534 1.00 79.44 229 GLY A CA 1
ATOM 1836 C C . GLY A 1 229 ? -20.913 8.455 23.980 1.00 79.44 229 GLY A C 1
ATOM 1837 O O . GLY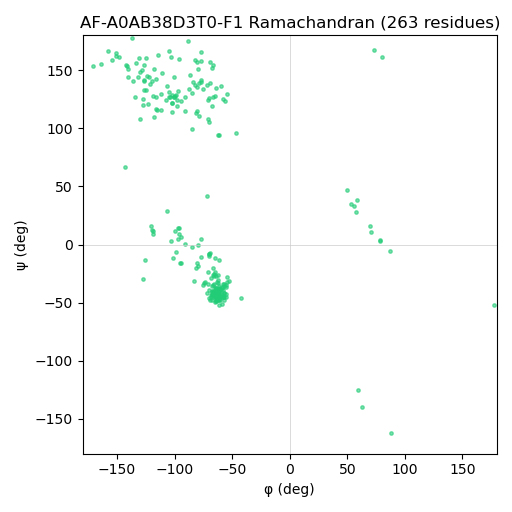 A 1 229 ? -21.594 9.473 24.117 1.00 79.44 229 GLY A O 1
ATOM 1838 N N . LEU A 1 230 ? -19.603 8.442 24.245 1.00 73.69 230 LEU A N 1
ATOM 1839 C CA . LEU A 1 230 ? -18.888 9.554 24.884 1.00 73.69 230 LEU A CA 1
ATOM 1840 C C . LEU A 1 230 ? -18.905 10.848 24.048 1.00 73.69 230 LEU A C 1
ATOM 1842 O O . LEU A 1 230 ? -19.176 11.918 24.590 1.00 73.69 230 LEU A O 1
ATOM 1846 N N . ASP A 1 231 ? -18.652 10.760 22.742 1.00 72.00 231 ASP A N 1
ATOM 1847 C CA . ASP A 1 231 ? -18.567 11.939 21.868 1.00 72.00 231 ASP A CA 1
ATOM 1848 C C . ASP A 1 231 ? -19.921 12.639 21.696 1.00 72.00 231 ASP A C 1
ATOM 1850 O O . ASP A 1 231 ? -20.022 13.867 21.791 1.00 72.00 231 ASP A O 1
ATOM 1854 N N . ASP A 1 232 ? -20.988 11.863 21.513 1.00 76.12 232 ASP A N 1
ATOM 1855 C CA . ASP A 1 232 ? -22.336 12.411 21.378 1.00 76.12 232 ASP A CA 1
ATOM 1856 C C . ASP A 1 232 ? -22.878 12.919 22.716 1.00 76.12 232 ASP A C 1
ATOM 1858 O O . ASP A 1 232 ? -23.574 13.936 22.742 1.00 76.12 232 ASP A O 1
ATOM 1862 N N . ALA A 1 233 ? -22.506 12.300 23.843 1.00 75.56 233 ALA A N 1
ATOM 1863 C CA . ALA A 1 233 ? -22.816 12.826 25.171 1.00 75.56 233 ALA A CA 1
ATOM 1864 C C . ALA A 1 233 ? -22.215 14.229 25.386 1.00 75.56 233 ALA A C 1
ATOM 1866 O O . ALA A 1 233 ? -22.915 15.131 25.856 1.00 75.56 233 ALA A O 1
ATOM 1867 N N . ILE A 1 234 ? -20.958 14.448 24.972 1.00 73.62 234 ILE A N 1
ATOM 1868 C CA . ILE A 1 234 ? -20.283 15.757 25.046 1.00 73.62 234 ILE A CA 1
ATOM 1869 C C . ILE A 1 234 ? -21.017 16.808 24.205 1.00 73.62 234 ILE A C 1
ATOM 1871 O O . ILE A 1 234 ? -21.253 17.924 24.672 1.00 73.62 234 ILE A O 1
ATOM 1875 N N . ARG A 1 235 ? -21.426 16.457 22.981 1.00 77.31 235 ARG A N 1
ATOM 1876 C CA . ARG A 1 235 ? -22.183 17.361 22.093 1.00 77.31 235 ARG A CA 1
ATOM 1877 C C . ARG A 1 235 ? -23.597 17.646 22.590 1.00 77.31 235 ARG A C 1
ATOM 1879 O O . ARG A 1 235 ? -24.153 18.700 22.284 1.00 77.31 235 ARG A O 1
ATOM 1886 N N . PHE A 1 236 ? -24.192 16.709 23.322 1.00 74.44 236 PHE A N 1
ATOM 1887 C CA . PHE A 1 236 ? -25.573 16.793 23.786 1.00 74.44 236 PHE A CA 1
ATOM 1888 C C . PHE A 1 236 ? -25.733 17.622 25.068 1.00 74.44 236 PHE A C 1
ATOM 1890 O O . PHE A 1 236 ? -26.735 18.315 25.245 1.00 74.44 236 PHE A O 1
ATOM 1897 N N . LEU A 1 237 ? -24.722 17.614 25.937 1.00 69.88 237 LEU A N 1
ATOM 1898 C CA . LEU A 1 237 ? -24.656 18.355 27.204 1.00 69.88 237 LEU A CA 1
ATOM 1899 C C . LEU A 1 237 ? -25.163 19.812 27.152 1.00 69.88 237 LEU A C 1
ATOM 1901 O O . LEU A 1 237 ? -25.959 20.219 28.010 1.00 69.88 237 LEU A O 1
ATOM 1905 N N . PRO A 1 238 ? -24.780 20.630 26.149 1.00 70.19 238 PRO A N 1
ATOM 1906 C CA . PRO A 1 238 ? -25.244 22.008 26.042 1.00 70.19 238 PRO A CA 1
ATOM 1907 C C . PRO A 1 238 ? -26.751 22.144 25.796 1.00 70.19 238 PRO A C 1
ATOM 1909 O O . PRO A 1 238 ? -27.267 23.243 25.958 1.00 70.19 238 PRO A O 1
ATOM 1912 N N . ARG A 1 239 ? -27.470 21.061 25.474 1.00 73.12 239 ARG A N 1
ATOM 1913 C CA . ARG A 1 239 ? -28.923 21.036 25.213 1.00 73.12 239 ARG A CA 1
ATOM 1914 C C . ARG A 1 239 ? -29.703 20.132 26.168 1.00 73.12 239 ARG A C 1
ATOM 1916 O O . ARG A 1 239 ? -30.857 19.806 25.909 1.00 73.12 239 ARG A O 1
ATOM 1923 N N . ILE A 1 240 ? -29.068 19.687 27.244 1.00 72.75 240 ILE A N 1
ATOM 1924 C CA . ILE A 1 240 ? -29.620 18.662 28.128 1.00 72.75 240 ILE A CA 1
ATOM 1925 C C . ILE A 1 240 ? -30.893 19.076 28.872 1.00 72.75 240 ILE A C 1
ATOM 1927 O O . ILE A 1 240 ? -31.716 18.232 29.193 1.00 72.75 240 ILE A O 1
ATOM 1931 N N . ASP A 1 241 ? -31.091 20.380 29.045 1.00 67.19 241 ASP A N 1
ATOM 1932 C CA . ASP A 1 241 ? -32.312 21.040 29.517 1.00 67.19 241 ASP A CA 1
ATOM 1933 C C . ASP A 1 241 ? -33.533 20.814 28.605 1.00 67.19 241 ASP A C 1
ATOM 1935 O O . ASP A 1 241 ? -34.664 21.102 28.991 1.00 67.19 241 ASP A O 1
ATOM 1939 N N . ARG A 1 242 ? -33.316 20.307 27.387 1.00 71.75 242 ARG A N 1
ATOM 1940 C CA . ARG A 1 242 ? -34.365 19.956 26.421 1.00 71.75 242 ARG A CA 1
ATOM 1941 C C . ARG A 1 242 ? -34.612 18.450 26.340 1.00 71.75 242 ARG A C 1
ATOM 1943 O O . ARG A 1 242 ? -35.385 18.018 25.489 1.00 71.75 242 ARG A O 1
ATOM 1950 N N . HIS A 1 243 ? -33.927 17.646 27.154 1.00 72.81 243 HIS A N 1
ATOM 1951 C CA . HIS A 1 243 ? -34.094 16.199 27.133 1.00 72.81 243 HIS A CA 1
ATOM 1952 C C . HIS A 1 243 ? -35.340 15.789 27.933 1.00 72.81 243 HIS A C 1
ATOM 1954 O O . HIS A 1 243 ? -35.522 16.276 29.044 1.00 72.81 243 HIS A O 1
ATOM 1960 N N . PRO A 1 244 ? -36.177 14.869 27.424 1.00 73.81 244 PRO A N 1
ATOM 1961 C CA . PRO A 1 244 ? -37.412 14.477 28.107 1.00 73.81 244 PRO A CA 1
ATOM 1962 C C . PRO A 1 244 ? -37.171 13.733 29.431 1.00 73.81 244 PRO A C 1
ATOM 1964 O O . PRO A 1 244 ? -38.007 13.788 30.324 1.00 73.81 244 PRO A O 1
ATOM 1967 N N . GLU A 1 245 ? -36.029 13.056 29.577 1.00 75.69 245 GLU A N 1
ATOM 1968 C CA . GLU A 1 245 ? -35.718 12.244 30.767 1.00 75.69 245 GLU A CA 1
ATOM 1969 C C . GLU A 1 245 ? -34.810 12.942 31.789 1.00 75.69 245 GLU A C 1
ATOM 1971 O O . GLU A 1 245 ? -34.565 12.387 32.861 1.00 75.69 245 GLU A O 1
ATOM 1976 N N . PHE A 1 246 ? -34.279 14.129 31.470 1.00 77.56 246 PHE A N 1
ATOM 1977 C CA . PHE A 1 246 ? -33.296 14.812 32.314 1.00 77.56 246 PHE A CA 1
ATOM 1978 C C . PHE A 1 246 ? -33.640 16.281 32.542 1.00 77.56 246 PHE A C 1
ATOM 1980 O O . PHE A 1 246 ? -34.117 16.967 31.645 1.00 77.56 246 PHE A O 1
ATOM 1987 N N . GLY A 1 247 ? -33.337 16.770 33.742 1.00 72.38 247 GLY A N 1
ATOM 1988 C CA . GLY A 1 247 ? -33.525 18.160 34.142 1.00 72.38 247 GLY A CA 1
ATOM 1989 C C . GLY A 1 247 ? -32.291 18.720 34.846 1.00 72.38 247 GLY A C 1
ATOM 1990 O O . GLY A 1 247 ? -31.487 17.978 35.414 1.00 72.38 247 GLY A O 1
ATOM 1991 N N . ILE A 1 248 ? -32.146 20.044 34.816 1.00 71.12 248 ILE A N 1
ATOM 1992 C CA . ILE A 1 248 ? -31.149 20.789 35.597 1.00 71.12 248 ILE A CA 1
ATOM 1993 C C . ILE A 1 248 ? -31.889 21.838 36.421 1.00 71.12 248 ILE A C 1
ATOM 1995 O O . ILE A 1 248 ? -32.698 22.583 35.871 1.00 71.12 248 ILE A O 1
ATOM 1999 N N . GLY A 1 249 ? -31.569 21.936 37.709 1.00 68.00 249 GLY A N 1
ATOM 2000 C CA . GLY A 1 249 ? -32.073 23.000 38.572 1.00 68.00 249 GLY A CA 1
ATOM 2001 C C . GLY A 1 249 ? -31.381 23.021 39.935 1.00 68.00 249 GLY A C 1
ATOM 2002 O O . GLY A 1 249 ? -30.866 22.001 40.380 1.00 68.00 249 GLY A O 1
ATOM 2003 N N . ASP A 1 250 ? -31.325 24.183 40.590 1.00 66.19 250 ASP A N 1
ATOM 2004 C CA . ASP A 1 250 ? -30.730 24.371 41.928 1.00 66.19 250 ASP A CA 1
ATOM 2005 C C . ASP A 1 250 ? -29.288 23.850 42.056 1.00 66.19 250 ASP A C 1
ATOM 2007 O O . ASP A 1 250 ? -28.882 23.302 43.081 1.00 66.19 250 ASP A O 1
ATOM 2011 N N . GLY A 1 251 ? -28.496 23.965 40.986 1.00 64.75 251 GLY A N 1
ATOM 2012 C CA . GLY A 1 251 ? -27.133 23.428 40.973 1.00 64.75 251 GLY A CA 1
ATOM 2013 C C . GLY A 1 251 ? -27.043 21.899 40.936 1.00 64.75 251 GLY A C 1
ATOM 2014 O O . GLY A 1 251 ? -25.9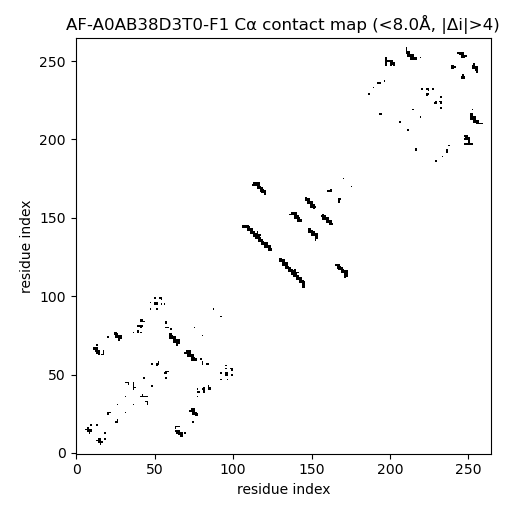52 21.357 41.113 1.00 64.75 251 GLY A O 1
ATOM 2015 N N . ALA A 1 252 ? -28.154 21.194 40.707 1.00 69.56 252 ALA A N 1
ATOM 2016 C CA . ALA A 1 252 ? -28.244 19.739 40.689 1.00 69.56 252 ALA A CA 1
ATOM 2017 C C . ALA A 1 252 ? -28.845 19.199 39.377 1.00 69.56 252 ALA A C 1
ATOM 2019 O O . ALA A 1 252 ? -29.508 19.911 38.618 1.00 69.56 252 ALA A O 1
ATOM 2020 N N . PHE A 1 253 ? -28.598 17.912 39.119 1.00 76.31 253 PHE A N 1
ATOM 2021 C CA . PHE A 1 253 ? -29.178 17.169 38.003 1.00 76.31 253 PHE A CA 1
ATOM 2022 C C . PHE A 1 253 ? -30.339 16.319 38.499 1.00 76.31 253 PHE A C 1
ATOM 2024 O O . PHE A 1 253 ? -30.287 15.762 39.597 1.00 76.31 253 PHE A O 1
ATOM 2031 N N . TYR A 1 254 ? -31.361 16.191 37.664 1.00 79.88 254 TYR A N 1
ATOM 2032 C CA . TYR A 1 254 ? -32.530 15.375 37.939 1.00 79.88 254 TYR A CA 1
ATOM 2033 C C . TYR A 1 254 ? -32.795 14.426 36.782 1.00 79.88 254 TYR A C 1
ATOM 2035 O O . TYR A 1 254 ? -32.521 14.742 35.621 1.00 79.88 254 TYR A O 1
ATOM 2043 N N . ARG A 1 255 ? -33.372 13.274 37.101 1.00 82.38 255 ARG A N 1
ATOM 2044 C CA . ARG A 1 255 ? -33.894 12.321 36.128 1.00 82.38 255 ARG A CA 1
ATOM 2045 C C . ARG A 1 255 ? -35.369 12.065 36.394 1.00 82.38 255 ARG A C 1
ATOM 2047 O O . ARG A 1 255 ? -35.777 11.963 37.549 1.00 82.38 255 ARG A O 1
ATOM 2054 N N . LEU A 1 256 ? -36.126 11.886 35.318 1.00 78.69 256 LEU A N 1
ATOM 2055 C CA . LEU A 1 256 ? -37.501 11.416 35.387 1.00 78.69 256 LEU A CA 1
ATOM 2056 C C . LEU A 1 256 ? -37.528 9.932 35.790 1.00 78.69 256 LEU A C 1
ATOM 2058 O O . LEU A 1 256 ? -36.905 9.078 35.148 1.00 78.69 256 LEU A O 1
ATOM 2062 N N . VAL A 1 257 ? -38.246 9.624 36.863 1.00 76.75 257 VAL A N 1
ATOM 2063 C CA . VAL A 1 257 ? -38.507 8.268 37.343 1.00 76.75 257 VAL A CA 1
ATOM 2064 C C . VAL A 1 257 ? -39.927 7.887 36.920 1.00 76.75 257 VAL A C 1
ATOM 2066 O O . VAL A 1 257 ? -40.870 8.583 37.288 1.00 76.75 257 VAL A O 1
ATOM 2069 N N . PRO A 1 258 ? -40.114 6.798 36.154 1.00 66.31 258 PRO A N 1
ATOM 2070 C CA . PRO A 1 258 ? -41.447 6.334 35.790 1.00 66.31 258 PRO A CA 1
ATOM 2071 C C . PRO A 1 258 ? -42.264 5.995 37.041 1.00 66.31 258 PRO A C 1
ATOM 2073 O O . PRO A 1 258 ? -41.766 5.312 37.937 1.00 66.31 258 PRO A O 1
ATOM 2076 N N . ILE A 1 259 ? -43.532 6.409 37.071 1.00 61.03 259 ILE A N 1
ATOM 2077 C CA . ILE A 1 259 ? -44.463 6.207 38.198 1.00 61.03 259 ILE A CA 1
ATOM 2078 C C . ILE A 1 259 ? -44.549 4.724 38.620 1.00 61.03 259 ILE A C 1
ATOM 2080 O O . ILE A 1 259 ? -44.676 4.420 39.804 1.00 61.03 259 ILE A O 1
ATOM 2084 N N . SER A 1 260 ? -44.380 3.782 37.684 1.00 56.22 260 SER A N 1
ATOM 2085 C CA . SER A 1 260 ? -44.392 2.337 37.960 1.00 56.22 260 SER A CA 1
ATOM 2086 C C . SER A 1 260 ? -43.222 1.836 38.817 1.00 56.22 260 SER A C 1
ATOM 2088 O O . SER A 1 260 ? -43.329 0.767 39.409 1.00 56.22 260 SER A O 1
ATOM 2090 N N . ALA A 1 261 ? -42.111 2.576 38.906 1.00 53.12 261 ALA A N 1
ATOM 2091 C CA . ALA A 1 261 ? -40.950 2.188 39.710 1.00 53.12 261 ALA A CA 1
ATOM 2092 C C . ALA A 1 261 ? -41.111 2.538 41.201 1.00 53.12 261 ALA A C 1
ATOM 2094 O O . ALA A 1 261 ? -40.438 1.945 42.038 1.00 53.12 261 ALA A O 1
ATOM 2095 N N . LYS A 1 262 ? -42.015 3.466 41.544 1.00 50.69 262 LYS A N 1
ATOM 2096 C CA . LYS A 1 262 ? -42.291 3.865 42.936 1.00 50.69 262 LYS A CA 1
ATOM 2097 C C . LYS A 1 262 ? -43.214 2.912 43.693 1.00 50.69 262 LYS A C 1
ATOM 2099 O O . LYS A 1 262 ? -43.263 2.985 44.910 1.00 50.69 262 LYS A O 1
ATOM 2104 N N . ALA A 1 263 ? -43.933 2.032 42.999 1.00 49.56 263 ALA A N 1
ATOM 2105 C CA . ALA A 1 263 ? -44.828 1.058 43.626 1.00 49.56 263 ALA A CA 1
ATOM 2106 C C . ALA A 1 263 ? -44.113 -0.231 44.087 1.00 49.56 263 ALA A C 1
ATOM 2108 O O . ALA A 1 263 ? -44.760 -1.121 44.629 1.00 49.56 263 ALA A O 1
ATOM 2109 N N . ALA A 1 264 ? -42.802 -0.349 43.845 1.00 49.34 264 ALA A N 1
ATOM 2110 C CA . ALA A 1 264 ? -42.009 -1.553 44.109 1.00 49.34 264 ALA A CA 1
ATOM 2111 C C . ALA A 1 264 ? -40.859 -1.343 45.120 1.00 49.34 264 ALA A C 1
ATOM 2113 O O . ALA A 1 264 ? -40.022 -2.233 45.266 1.00 49.34 264 ALA A O 1
ATOM 2114 N N . ALA A 1 265 ? -40.807 -0.189 45.791 1.00 43.47 265 ALA A N 1
ATOM 2115 C CA . ALA A 1 265 ? -39.853 0.142 46.854 1.00 43.47 265 ALA A CA 1
ATOM 2116 C C . ALA A 1 265 ? -40.617 0.513 48.128 1.00 43.47 265 ALA A C 1
ATOM 2118 O O . ALA A 1 265 ? -40.142 0.128 49.217 1.00 43.47 265 ALA A O 1
#

Sequence (265 aa):
MTWNRNRGYVGNSMSVRAADAYDDGALPLSKVTAAWLREHEIGCTRAELLDLIAEGVVGTGEWHHTGGFFAKTSFHRPEELREQVAALTTEQIAAARTAAKARRATGKASTVHRDCVVKWIEWSGTTSRPKAKDRQAEHATVTVRGETATITLADGTTFQKRLHTNGFWFQSDKDRRAAEREKAVLRKTMYRMFAEKAKGHRFERHVPRGDWERITHREMRDRLEFMKGLDDAIRFLPRIDRHPEFGIGDGAFYRLVPISAKAAA

Secondary structure (DSSP, 8-state):
----TTTTEETTTEEHHHHHHHHTT-EETTT--HHHHHHTT-SS-HHHHHHHHHTTSS--SEEEEETTTTEEEEEE-HHHHHHHHHT--HHHHHHHHHHHHHHHHHTT-EEEEEEEEEEEEEEEEETTEEEEEEEEEEEEEEEEETTEEEEE-TTS-EEEEETT-TT-EEE-HHHHHHHHHHHHHHHHHHHHHHHHHHHT----S---TTSEEEE-HHHHHHHHHHHH-HHHHHHHGGGGGG-TTEEEETTEEEEEPPGGGGGG-

pLDDT: mean 82.03, std 13.91, range [33.09, 95.81]

Organism: NCBI:txid1185650

Radius of gyration: 33.13 Å; Cα contacts (8 Å, |Δi|>4): 352; chains: 1; bounding box: 71×53×87 Å

Solvent-accessible surface area (backbone atoms only — not comparable to full-atom values): 15027 Å² total; per-residue (Å²): 138,84,85,71,88,61,80,59,38,54,76,69,46,28,25,41,68,42,52,52,35,46,77,72,61,27,37,39,70,92,69,63,42,63,65,56,32,58,78,58,66,30,93,61,52,61,68,54,51,53,21,28,44,74,66,63,77,40,82,60,79,46,70,34,39,36,45,74,80,58,42,84,39,53,27,39,39,55,67,63,50,27,54,53,56,70,73,53,50,74,66,56,56,52,48,28,45,51,50,44,50,50,58,54,50,63,52,60,52,66,50,79,40,57,53,14,40,38,35,34,63,47,76,43,78,48,96,91,54,70,41,80,41,84,47,72,50,60,59,19,36,38,40,34,38,69,61,38,33,40,39,33,42,75,89,66,54,70,52,77,47,49,64,84,38,85,67,39,52,72,45,33,50,68,55,51,55,50,52,51,50,50,51,52,50,52,50,52,51,43,52,51,54,53,58,54,55,32,73,74,38,77,75,82,70,93,70,72,94,81,42,66,44,81,43,53,72,67,58,55,47,55,49,37,34,70,77,58,34,65,69,51,31,58,70,41,58,90,51,39,80,73,39,94,56,37,44,70,37,80,57,39,39,32,32,62,49,62,75,79,64,68,80,78,116

Foldseek 3Di:
DDDDPPQQDDPLWWGPVVVVCVVLVWAFLVPDAQVNCVVLVQPDGNVLVVLCVVQPLQDAPDWTQGHNVRDITGIHHSVSNSVSRVPDDPVRSVVSVVVSVVVVVLLADKDKFFFKKKKAWDWDDDPVDIDTDIDIATGWIWIDRRQKIWIQGPVRDIDIDGCPPPGIDMDGPVNVVVVVVVLVVLVVVLLVLLQVVLVPDAPDDDDDPPFKDWDDPVVVQVVLCVVPNSVVSSVCSVVQCVDPQWHHHPSTIIGGHPPVVVVPD

Nearest PDB structures (foldseek):
  6spb-assembly1_P  TM=4.345E-01  e=5.040E-01  Pseudomonas aeruginosa
  6ov3-assembly1_A  TM=2.082E-01  e=3.414E-01  Homo sapiens
  6w3i-assembly1_B  TM=2.488E-01  e=7.440E-01  Homo sapiens
  5b2g-assembly4_G  TM=3.268E-01  e=2.828E+00  Tequatrovirus T4